Protein AF-A0A2V6HYD9-F1 (afdb_monomer_lite)

pLDDT: mean 73.8, std 18.67, range [33.66, 95.38]

Radius of gyration: 32.78 Å; chains: 1; bounding box: 77×53×92 Å

Structure (mmCIF, N/CA/C/O backbone):
data_AF-A0A2V6HYD9-F1
#
_entry.id   AF-A0A2V6HYD9-F1
#
loop_
_atom_site.group_PDB
_atom_site.id
_atom_site.type_symbol
_atom_site.label_atom_id
_atom_site.label_alt_id
_atom_site.label_comp_id
_atom_site.label_asym_id
_atom_site.label_entity_id
_atom_site.label_seq_id
_atom_site.pdbx_PDB_ins_code
_atom_site.Cartn_x
_atom_site.Cartn_y
_atom_site.Cartn_z
_atom_site.occupancy
_atom_site.B_iso_or_equiv
_atom_site.auth_seq_id
_atom_site.auth_comp_id
_atom_site.auth_asym_id
_atom_site.auth_atom_id
_atom_site.pdbx_PDB_model_num
ATOM 1 N N . MET A 1 1 ? 53.208 -0.805 36.342 1.00 43.75 1 MET A N 1
ATOM 2 C CA . MET A 1 1 ? 53.349 -0.496 34.901 1.00 43.75 1 MET A CA 1
ATOM 3 C C . MET A 1 1 ? 52.248 -1.259 34.173 1.00 43.75 1 MET A C 1
ATOM 5 O O . MET A 1 1 ? 52.368 -2.464 34.082 1.00 43.75 1 MET A O 1
ATOM 9 N N . LYS A 1 2 ? 51.104 -0.704 33.764 1.00 40.66 2 LYS A N 1
ATOM 10 C CA . LYS A 1 2 ? 50.491 0.638 33.853 1.00 40.66 2 LYS A CA 1
ATOM 11 C C . LYS A 1 2 ? 49.087 0.460 34.473 1.00 40.66 2 LYS A C 1
ATOM 13 O O . LYS A 1 2 ? 48.398 -0.449 34.028 1.00 40.66 2 LYS A O 1
ATOM 18 N N . PRO A 1 3 ? 48.653 1.274 35.450 1.00 43.34 3 PRO A N 1
ATOM 19 C CA . PRO A 1 3 ? 47.250 1.283 35.841 1.00 43.34 3 PRO A CA 1
ATOM 20 C C . PRO A 1 3 ? 46.398 1.944 34.747 1.00 43.34 3 PRO A C 1
ATOM 22 O O . PRO A 1 3 ? 46.806 2.927 34.122 1.00 43.34 3 PRO A O 1
ATOM 25 N N . GLU A 1 4 ? 45.247 1.328 34.508 1.00 56.03 4 GLU A N 1
ATOM 26 C CA . GLU A 1 4 ? 44.260 1.614 33.474 1.00 56.03 4 GLU A CA 1
ATOM 27 C C . GLU A 1 4 ? 43.804 3.079 33.501 1.00 56.03 4 GLU A C 1
ATOM 29 O O . GLU A 1 4 ? 43.353 3.599 34.522 1.00 56.03 4 GLU A O 1
ATOM 34 N N . LYS A 1 5 ? 43.935 3.767 32.364 1.00 54.25 5 LYS A N 1
ATOM 35 C CA . LYS A 1 5 ? 43.495 5.152 32.205 1.00 54.25 5 LYS A CA 1
ATOM 36 C C . LYS A 1 5 ? 41.985 5.145 31.990 1.00 54.25 5 LYS A C 1
ATOM 38 O O . LYS A 1 5 ? 41.517 4.974 30.869 1.00 54.25 5 LYS A O 1
ATOM 43 N N . GLN A 1 6 ? 41.232 5.315 33.069 1.00 50.78 6 GLN A N 1
ATOM 44 C CA . GLN A 1 6 ? 39.788 5.494 33.008 1.00 50.78 6 GLN A CA 1
ATOM 45 C C . GLN A 1 6 ? 39.498 6.848 32.346 1.00 50.78 6 GLN A C 1
ATOM 47 O O . GLN A 1 6 ? 39.767 7.911 32.905 1.00 50.78 6 GLN A O 1
ATOM 52 N N . ILE A 1 7 ? 39.035 6.806 31.100 1.00 49.97 7 ILE A N 1
ATOM 53 C CA . ILE A 1 7 ? 38.550 7.979 30.372 1.00 49.97 7 ILE A CA 1
ATOM 54 C C . ILE A 1 7 ? 37.169 8.296 30.964 1.00 49.97 7 ILE A C 1
ATOM 56 O O . ILE A 1 7 ? 36.316 7.405 30.962 1.00 49.97 7 ILE A O 1
ATOM 60 N N . PRO A 1 8 ? 36.914 9.502 31.501 1.00 43.78 8 PRO A N 1
ATOM 61 C CA . PRO A 1 8 ? 35.583 9.830 31.982 1.00 43.78 8 PRO A CA 1
ATOM 62 C C . PRO A 1 8 ? 34.633 9.882 30.784 1.00 43.78 8 PRO A C 1
ATOM 64 O O . PRO A 1 8 ? 34.861 10.626 29.830 1.00 43.78 8 PRO A O 1
ATOM 67 N N . ILE A 1 9 ? 33.572 9.076 30.837 1.00 49.09 9 ILE A N 1
ATOM 68 C CA . ILE A 1 9 ? 32.425 9.196 29.940 1.00 49.09 9 ILE A CA 1
ATOM 69 C C . ILE A 1 9 ? 31.836 10.575 30.232 1.00 49.09 9 ILE A C 1
ATOM 71 O O . ILE A 1 9 ? 31.227 10.786 31.281 1.00 49.09 9 ILE A O 1
ATOM 75 N N . THR A 1 10 ? 32.084 11.544 29.357 1.00 51.19 10 THR A N 1
ATOM 76 C CA . THR A 1 10 ? 31.398 12.830 29.418 1.00 51.19 10 THR A CA 1
ATOM 77 C C . THR A 1 10 ? 29.922 12.564 29.166 1.00 51.19 10 THR A C 1
ATOM 79 O O . THR A 1 10 ? 29.528 12.218 28.054 1.00 51.19 10 THR A O 1
ATOM 82 N N . ASP A 1 11 ? 29.112 12.679 30.216 1.00 50.97 11 ASP A N 1
ATOM 83 C CA . ASP A 1 11 ? 27.660 12.728 30.108 1.00 50.97 11 ASP A CA 1
ATOM 84 C C . ASP A 1 11 ? 27.304 13.960 29.264 1.00 50.97 11 ASP A C 1
ATOM 86 O O . ASP A 1 11 ? 27.409 15.098 29.717 1.00 50.97 11 ASP A O 1
ATOM 90 N N . HIS A 1 12 ? 26.942 13.736 28.000 1.00 53.66 12 HIS A N 1
ATOM 91 C CA . HIS A 1 12 ? 26.522 14.783 27.068 1.00 53.66 12 HIS A CA 1
ATOM 92 C C . HIS A 1 12 ? 25.116 15.330 27.385 1.00 53.66 12 HIS A C 1
ATOM 94 O O . HIS A 1 12 ? 24.513 16.004 26.548 1.00 53.66 12 HIS A O 1
ATOM 100 N N . ARG A 1 13 ? 24.563 15.073 28.579 1.00 56.72 13 ARG A N 1
ATOM 101 C CA . ARG A 1 13 ? 23.318 15.703 29.018 1.00 56.72 13 ARG A CA 1
ATOM 102 C C . ARG A 1 13 ? 23.522 17.187 29.290 1.00 56.72 13 ARG A C 1
ATOM 104 O O . ARG A 1 13 ? 24.164 17.602 30.250 1.00 56.72 13 ARG A O 1
ATOM 111 N N . SER A 1 14 ? 22.898 17.981 28.428 1.00 51.19 14 SER A N 1
ATOM 112 C CA . SER A 1 14 ? 22.684 19.416 28.580 1.00 51.19 14 SER A CA 1
ATOM 113 C C . SER A 1 14 ? 22.234 19.792 30.005 1.00 51.19 14 SER A C 1
ATOM 115 O O . SER A 1 14 ? 21.353 19.128 30.555 1.00 51.19 14 SER A O 1
ATOM 117 N N . PRO A 1 15 ? 22.742 20.893 30.582 1.00 49.50 15 PRO A N 1
ATOM 118 C CA . PRO A 1 15 ? 22.510 21.279 31.978 1.00 49.50 15 PRO A CA 1
ATOM 119 C C . PRO A 1 15 ? 21.120 21.887 32.258 1.00 49.50 15 PRO A C 1
ATOM 121 O O . PRO A 1 15 ? 20.909 22.461 33.321 1.00 49.50 15 PRO A O 1
ATOM 124 N N . ILE A 1 16 ? 20.167 21.797 31.327 1.00 56.16 16 ILE A N 1
ATOM 125 C CA . ILE A 1 16 ? 18.940 22.615 31.355 1.00 56.16 16 ILE A CA 1
ATOM 126 C C . ILE A 1 16 ? 17.837 21.997 32.236 1.00 56.16 16 ILE A C 1
ATOM 128 O O . ILE A 1 16 ? 16.873 22.669 32.579 1.00 56.16 16 ILE A O 1
ATOM 132 N N . THR A 1 17 ? 17.985 20.750 32.692 1.00 54.88 17 THR A N 1
ATOM 133 C CA . THR A 1 17 ? 16.942 20.078 33.488 1.00 54.88 17 THR A CA 1
ATOM 134 C C . THR A 1 17 ? 17.517 19.495 34.776 1.00 54.88 17 THR A C 1
ATOM 136 O O . THR A 1 17 ? 17.658 18.287 34.943 1.00 54.88 17 THR A O 1
ATOM 139 N N . ARG A 1 18 ? 17.897 20.379 35.703 1.00 50.09 18 ARG A N 1
ATOM 140 C CA . ARG A 1 18 ? 18.088 20.047 37.126 1.00 50.09 18 ARG A CA 1
ATOM 141 C C . ARG A 1 18 ? 17.378 21.073 38.005 1.00 50.09 18 ARG A C 1
ATOM 143 O O . ARG A 1 18 ? 17.990 21.715 38.851 1.00 50.09 18 ARG A O 1
ATOM 150 N N . ALA A 1 19 ? 16.079 21.220 37.778 1.00 51.84 19 ALA A N 1
ATOM 151 C CA . ALA A 1 19 ? 15.162 21.800 38.744 1.00 51.84 19 ALA A CA 1
ATOM 152 C C . ALA A 1 19 ? 14.249 20.671 39.238 1.00 51.84 19 ALA A C 1
ATOM 154 O O . ALA A 1 19 ? 13.797 19.851 38.448 1.00 51.84 19 ALA A O 1
ATOM 155 N N . ASN A 1 20 ? 14.103 20.592 40.556 1.00 50.72 20 ASN A N 1
ATOM 156 C CA . ASN A 1 20 ? 13.271 19.682 41.341 1.00 50.72 20 ASN A CA 1
ATOM 157 C C . ASN A 1 20 ? 12.109 19.027 40.568 1.00 50.72 20 ASN A C 1
ATOM 159 O O . ASN A 1 20 ? 11.195 19.702 40.107 1.00 50.72 20 ASN A O 1
ATOM 163 N N . SER A 1 21 ? 12.098 17.693 40.533 1.00 55.41 21 SER A N 1
ATOM 164 C CA . SER A 1 21 ? 11.079 16.844 39.892 1.00 55.41 21 SER A CA 1
ATOM 165 C C . SER A 1 21 ? 9.667 16.948 40.497 1.00 55.41 21 SER A C 1
ATOM 167 O O . SER A 1 21 ? 8.813 16.111 40.218 1.00 55.41 21 SER A O 1
ATOM 169 N N . SER A 1 22 ? 9.434 17.905 41.395 1.00 57.53 22 SER A N 1
ATOM 170 C CA . SER A 1 22 ? 8.159 18.137 42.072 1.00 57.53 22 SER A CA 1
ATOM 171 C C . SER A 1 22 ? 7.260 19.155 41.359 1.00 57.53 22 SER A C 1
ATOM 173 O O . SER A 1 22 ? 6.069 19.156 41.643 1.00 57.53 22 SER A O 1
ATOM 175 N N . ASP A 1 23 ? 7.792 19.950 40.418 1.00 62.44 23 ASP A N 1
ATOM 176 C CA . ASP A 1 23 ? 7.072 21.041 39.725 1.00 62.44 23 ASP A CA 1
ATOM 177 C C . ASP A 1 23 ? 6.895 20.804 38.206 1.00 62.44 23 ASP A C 1
ATOM 179 O O . ASP A 1 23 ? 6.803 21.742 37.419 1.00 62.44 23 ASP A O 1
ATOM 183 N N . GLU A 1 24 ? 6.820 19.545 37.760 1.00 68.00 24 GLU A N 1
ATOM 184 C CA . GLU A 1 24 ? 6.522 19.206 36.349 1.00 68.00 24 GLU A CA 1
ATOM 185 C C . GLU A 1 24 ? 5.081 19.574 35.934 1.00 68.00 24 GLU A C 1
ATOM 187 O O . GLU A 1 24 ? 4.751 19.616 34.748 1.00 68.00 24 GLU A O 1
ATOM 192 N N . PHE A 1 25 ? 4.201 19.842 36.905 1.00 76.38 25 PHE A N 1
ATOM 193 C CA . PHE A 1 25 ? 2.798 20.161 36.667 1.00 76.38 25 PHE A CA 1
ATOM 194 C C . PHE A 1 25 ? 2.421 21.516 37.269 1.00 76.38 25 PHE A C 1
ATOM 196 O O . PHE A 1 25 ? 2.924 21.906 38.320 1.00 76.38 25 PHE A O 1
ATOM 203 N N . ALA A 1 26 ? 1.500 22.222 36.607 1.00 79.88 26 ALA A N 1
ATOM 204 C CA . ALA A 1 26 ? 0.967 23.494 37.090 1.00 79.88 26 ALA A CA 1
ATOM 205 C C . ALA A 1 26 ? 0.409 23.368 38.530 1.00 79.88 26 ALA A C 1
ATOM 207 O O . ALA A 1 26 ? -0.136 22.316 38.879 1.00 79.88 26 ALA A O 1
ATOM 208 N N . PRO A 1 27 ? 0.502 24.417 39.369 1.00 74.31 27 PRO A N 1
ATOM 209 C CA . PRO A 1 27 ? 0.020 24.374 40.750 1.00 74.31 27 PRO A CA 1
ATOM 210 C C . PRO A 1 27 ? -1.463 23.973 40.808 1.00 74.31 27 PRO A C 1
ATOM 212 O O . PRO A 1 27 ? -2.295 24.534 40.096 1.00 74.31 27 PRO A O 1
ATOM 215 N N . GLY A 1 28 ? -1.774 22.966 41.631 1.00 72.00 28 GLY A N 1
ATOM 216 C CA . GLY A 1 28 ? -3.106 22.357 41.743 1.00 72.00 28 GLY A CA 1
ATOM 217 C C . GLY A 1 28 ? -3.371 21.169 40.804 1.00 72.00 28 GLY A C 1
ATOM 218 O O . GLY A 1 28 ? -4.360 20.470 40.989 1.00 72.00 28 GLY A O 1
ATOM 219 N N . ALA A 1 29 ? -2.495 20.870 39.836 1.00 71.62 29 ALA A N 1
ATOM 220 C CA . ALA A 1 29 ? -2.667 19.723 38.930 1.00 71.62 29 ALA A CA 1
ATOM 221 C C . ALA A 1 29 ? -2.361 18.361 39.586 1.00 71.62 29 ALA A C 1
ATOM 223 O O . ALA A 1 29 ? -2.832 17.322 39.124 1.00 71.62 29 ALA A O 1
ATOM 224 N N . SER A 1 30 ? -1.575 18.355 40.661 1.00 72.31 30 SER A N 1
ATOM 225 C CA . SER A 1 30 ? -1.261 17.176 41.479 1.00 72.31 30 SER A CA 1
ATOM 226 C C . SER A 1 30 ? -2.235 16.980 42.651 1.00 72.31 30 SER A C 1
ATOM 228 O O . SER A 1 30 ? -2.222 15.929 43.301 1.00 72.31 30 SER A O 1
ATOM 230 N N . GLU A 1 31 ? -3.099 17.964 42.908 1.00 76.69 31 GLU A N 1
ATOM 231 C CA . GLU A 1 31 ? -4.096 17.934 43.973 1.00 76.69 31 GLU A CA 1
ATOM 232 C C . GLU A 1 31 ? -5.398 17.302 43.482 1.00 76.69 31 GLU A C 1
ATOM 234 O O . GLU A 1 31 ? -5.838 17.483 42.347 1.00 76.69 31 GLU A O 1
ATOM 239 N N . TRP A 1 32 ? -6.026 16.514 44.349 1.00 76.00 32 TRP A N 1
ATOM 240 C CA . TRP A 1 32 ? -7.284 15.862 44.021 1.00 76.00 32 TRP A CA 1
ATOM 241 C C . TRP A 1 32 ? -8.458 16.809 44.321 1.00 76.00 32 TRP A C 1
ATOM 243 O O . TRP A 1 32 ? -8.446 17.437 45.382 1.00 76.00 32 TRP A O 1
ATOM 253 N N . PRO A 1 33 ? -9.482 16.917 43.452 1.00 78.81 33 PRO A N 1
ATOM 254 C CA . PRO A 1 33 ? -10.601 17.831 43.667 1.00 78.81 33 PRO A CA 1
ATOM 255 C C . PRO A 1 33 ? -11.294 17.575 45.013 1.00 78.81 33 PRO A C 1
ATOM 257 O O . PRO A 1 33 ? -11.647 16.439 45.344 1.00 78.81 33 PRO A O 1
ATOM 260 N N . ALA A 1 34 ? -11.488 18.644 45.791 1.00 74.88 34 ALA A N 1
ATOM 261 C CA . ALA A 1 34 ? -12.117 18.579 47.105 1.00 74.88 34 ALA A CA 1
ATOM 262 C C . ALA A 1 34 ? -13.533 17.983 46.998 1.00 74.88 34 ALA A C 1
ATOM 264 O O . ALA A 1 34 ? -14.371 18.479 46.249 1.00 74.88 34 ALA A O 1
ATOM 265 N N . GLY A 1 35 ? -13.790 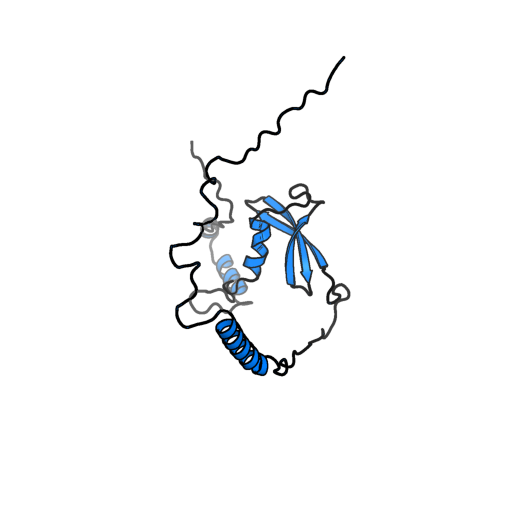16.905 47.746 1.00 77.75 35 GLY A N 1
ATOM 266 C CA . GLY A 1 35 ? -15.089 16.219 47.778 1.00 77.75 35 GLY A CA 1
ATOM 267 C C . GLY A 1 35 ? -15.194 14.946 46.931 1.00 77.75 35 GLY A C 1
ATOM 268 O O . GLY A 1 35 ? -16.204 14.257 47.021 1.00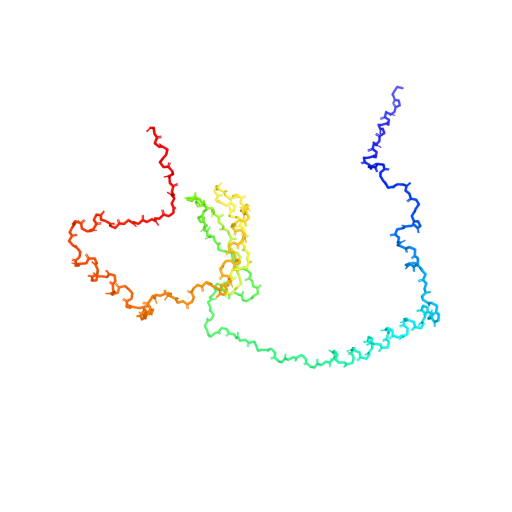 77.75 35 GLY A O 1
ATOM 269 N N . LEU A 1 36 ? -14.163 14.586 46.162 1.00 81.62 36 LEU A N 1
ATOM 270 C CA . LEU A 1 36 ? -14.056 13.279 45.508 1.00 81.62 36 LEU A CA 1
ATOM 271 C C . LEU A 1 36 ? -12.881 12.514 46.108 1.00 81.62 36 LEU A C 1
ATOM 273 O O . LEU A 1 36 ? -11.797 13.055 46.255 1.00 81.62 36 LEU A O 1
ATOM 277 N N . SER A 1 37 ? -13.045 11.237 46.426 1.00 88.12 37 SER A N 1
ATOM 278 C CA . SER A 1 37 ? -11.906 10.363 46.723 1.00 88.12 37 SER A CA 1
ATOM 279 C C . SER A 1 37 ? -11.393 9.677 45.451 1.00 88.12 37 SER A C 1
ATOM 281 O O . SER A 1 37 ? -12.154 9.405 44.519 1.00 88.12 37 SER A O 1
ATOM 283 N N . ARG A 1 38 ? -10.104 9.300 45.419 1.00 87.50 38 ARG A N 1
ATOM 284 C CA . ARG A 1 38 ? -9.529 8.468 44.335 1.00 87.50 38 ARG A CA 1
ATOM 285 C C . ARG A 1 38 ? -10.366 7.208 44.070 1.00 87.50 38 ARG A C 1
ATOM 287 O O . ARG A 1 38 ? -10.558 6.805 42.927 1.00 87.50 38 ARG A O 1
ATOM 294 N N . ARG A 1 39 ? -10.903 6.600 45.135 1.00 89.25 39 ARG A N 1
ATOM 295 C CA . ARG A 1 39 ? -11.757 5.407 45.064 1.00 89.25 39 ARG A CA 1
ATOM 296 C C . ARG A 1 39 ? -13.113 5.702 44.427 1.00 89.25 39 ARG A C 1
ATOM 298 O O . ARG A 1 39 ? -13.595 4.881 43.655 1.00 89.25 39 ARG A O 1
ATOM 305 N N . GLU A 1 40 ? -13.737 6.830 44.751 1.00 88.88 40 GLU A N 1
ATOM 306 C CA . GLU A 1 40 ? -15.017 7.232 44.151 1.00 88.88 40 GLU A CA 1
ATOM 307 C C . GLU A 1 40 ? -14.877 7.532 42.666 1.00 88.88 40 GLU A C 1
ATOM 309 O O . GLU A 1 40 ? -15.715 7.094 41.886 1.00 88.88 40 GLU A O 1
ATOM 314 N N . PHE A 1 41 ? -13.784 8.167 42.252 1.00 90.75 41 PHE A N 1
ATOM 315 C CA . PHE A 1 41 ? -13.504 8.367 40.833 1.00 90.75 41 PHE A CA 1
ATOM 316 C C . PHE A 1 41 ? -13.301 7.057 40.074 1.00 90.75 41 PHE A C 1
ATOM 318 O O . PHE A 1 41 ? -13.871 6.886 38.999 1.00 90.75 41 PHE A O 1
ATOM 325 N N . LEU A 1 42 ? -12.542 6.106 40.632 1.00 93.00 42 LEU A N 1
ATOM 326 C CA . LEU A 1 42 ? -12.379 4.785 40.017 1.00 93.00 42 LEU A CA 1
ATOM 327 C C . LEU A 1 42 ? -13.699 4.005 39.981 1.00 93.00 4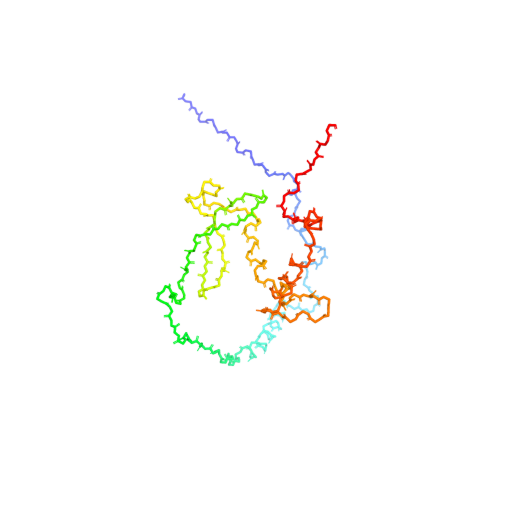2 LEU A C 1
ATOM 329 O O . LEU A 1 42 ? -13.965 3.304 39.010 1.00 93.00 42 LEU A O 1
ATOM 333 N N . ARG A 1 43 ? -14.552 4.153 41.002 1.00 92.38 43 ARG A N 1
ATOM 334 C CA . ARG A 1 43 ? -15.905 3.576 41.005 1.00 92.38 43 ARG A CA 1
ATOM 335 C C . ARG A 1 43 ? -16.783 4.184 39.916 1.00 92.38 43 ARG A C 1
ATOM 337 O O . ARG A 1 43 ? -17.431 3.434 39.198 1.00 92.38 43 ARG A O 1
ATOM 344 N N . LEU A 1 44 ? -16.789 5.509 39.776 1.00 92.50 44 LEU A N 1
ATOM 345 C CA . LEU A 1 44 ? -17.593 6.205 38.773 1.00 92.50 44 LEU A CA 1
ATOM 346 C C . LEU A 1 44 ? -17.105 5.883 37.353 1.00 92.50 44 LEU A C 1
ATOM 348 O O . LEU A 1 44 ? -17.901 5.503 36.504 1.00 92.50 44 LEU A O 1
ATOM 352 N N . SER A 1 45 ? -15.791 5.948 37.126 1.00 92.38 45 SER A N 1
ATOM 353 C CA . SER A 1 45 ? -15.157 5.621 35.840 1.00 92.38 45 SER A CA 1
ATOM 354 C C . SER A 1 45 ? -15.318 4.141 35.477 1.00 92.38 45 SER A C 1
ATOM 356 O O . SER A 1 45 ? -15.519 3.793 34.319 1.00 92.38 45 SER A O 1
ATOM 358 N N . GLY A 1 46 ? -15.265 3.250 36.471 1.00 92.62 46 GLY A N 1
ATOM 359 C CA . GLY A 1 46 ? -15.546 1.828 36.287 1.00 92.62 46 GLY A CA 1
ATOM 360 C C . GLY A 1 46 ? -17.017 1.564 35.963 1.00 92.62 46 GLY A C 1
ATOM 361 O O . GLY A 1 46 ? -17.309 0.750 35.093 1.00 92.62 46 GLY A O 1
ATOM 362 N N . ALA A 1 47 ? -17.944 2.282 36.606 1.00 92.88 47 ALA A N 1
ATOM 363 C CA . ALA A 1 47 ? -19.370 2.189 36.311 1.00 92.88 47 ALA A CA 1
ATOM 364 C C . ALA A 1 47 ? -19.697 2.681 34.892 1.00 92.88 47 ALA A C 1
ATOM 366 O O . ALA A 1 47 ? -20.465 2.026 34.191 1.00 92.88 47 ALA A O 1
ATOM 367 N N . THR A 1 48 ? -19.086 3.781 34.433 1.00 91.38 48 THR A N 1
ATOM 368 C CA . THR A 1 48 ? -19.277 4.275 33.060 1.00 91.38 48 THR A CA 1
ATOM 369 C C . THR A 1 48 ? -18.677 3.329 32.022 1.00 91.38 48 THR A C 1
ATOM 371 O O . THR A 1 48 ? -19.338 3.045 31.025 1.00 91.38 48 THR A O 1
ATOM 374 N N . LEU A 1 49 ? -17.483 2.776 32.266 1.00 91.06 49 LEU A N 1
ATOM 375 C CA . LEU A 1 49 ? -16.875 1.762 31.396 1.00 91.06 49 LEU A CA 1
ATOM 376 C C . LEU A 1 49 ? -17.700 0.476 31.335 1.00 91.06 49 LEU A C 1
ATOM 378 O O . LEU A 1 49 ? -17.892 -0.067 30.250 1.00 91.06 49 LEU A O 1
ATOM 382 N N . ALA A 1 50 ? -18.216 -0.001 32.469 1.00 89.19 50 ALA A N 1
ATOM 383 C CA . ALA A 1 50 ? -19.070 -1.184 32.507 1.00 89.19 50 ALA A CA 1
ATOM 384 C C . ALA A 1 50 ? -20.365 -0.961 31.713 1.00 89.19 50 ALA A C 1
ATOM 386 O O . ALA A 1 50 ? -20.735 -1.799 30.895 1.00 89.19 50 ALA A O 1
ATOM 387 N N . LEU A 1 51 ? -21.021 0.188 31.901 1.00 86.50 51 LEU A N 1
ATOM 388 C CA . LEU A 1 51 ? -22.276 0.513 31.223 1.00 86.50 51 LEU A CA 1
ATOM 389 C C . LEU A 1 51 ? -22.073 0.748 29.715 1.00 86.50 51 LEU A C 1
ATOM 391 O O . LEU A 1 51 ? -22.881 0.283 28.915 1.00 86.50 51 LEU A O 1
ATOM 395 N N . ALA A 1 52 ? -20.961 1.371 29.312 1.00 86.25 52 ALA A N 1
ATOM 396 C CA . ALA A 1 52 ? -20.560 1.477 27.907 1.00 86.25 52 ALA A CA 1
ATOM 397 C C . ALA A 1 52 ? -20.191 0.109 27.296 1.00 86.25 52 ALA A C 1
ATOM 399 O O . ALA A 1 52 ? -20.522 -0.171 26.144 1.00 86.25 52 ALA A O 1
ATOM 400 N N . GLY A 1 53 ? -19.556 -0.773 28.076 1.00 83.69 53 GLY A N 1
ATOM 401 C CA . GLY A 1 53 ? -19.156 -2.118 27.658 1.00 83.69 53 GLY A CA 1
ATOM 402 C C . GLY A 1 53 ? -20.327 -3.070 27.398 1.00 83.69 53 GLY A C 1
ATOM 403 O O . GLY A 1 53 ? -20.215 -3.949 26.544 1.00 83.69 53 GLY A O 1
ATOM 404 N N . LEU A 1 54 ? -21.480 -2.865 28.048 1.00 79.12 54 LEU A N 1
ATOM 405 C CA . LEU A 1 54 ? -22.701 -3.636 27.772 1.00 79.12 54 LEU A CA 1
ATOM 406 C C . LEU A 1 54 ? -23.203 -3.445 26.329 1.00 79.12 54 LEU A C 1
ATOM 408 O O . LEU A 1 54 ? -23.741 -4.380 25.743 1.00 79.12 54 LEU A O 1
ATOM 412 N N . GLY A 1 55 ? -22.982 -2.268 25.732 1.00 73.06 55 GLY A N 1
ATOM 413 C CA . GLY A 1 55 ? -23.291 -1.997 24.321 1.00 73.06 55 GLY A CA 1
ATOM 414 C C . GLY A 1 55 ? -22.214 -2.470 23.336 1.00 73.06 55 GLY A C 1
ATOM 415 O O . GLY A 1 55 ? -22.471 -2.550 22.136 1.00 73.06 55 GLY A O 1
ATOM 416 N N . ALA A 1 56 ? -21.015 -2.807 23.822 1.00 71.88 56 ALA A N 1
ATOM 417 C CA . ALA A 1 56 ? -19.903 -3.259 22.986 1.00 71.88 56 ALA A CA 1
ATOM 418 C C . ALA A 1 56 ? -20.021 -4.740 22.581 1.00 71.88 56 ALA A C 1
ATOM 420 O O . ALA A 1 56 ? -19.461 -5.142 21.566 1.00 71.88 56 ALA A O 1
ATOM 421 N N . CYS A 1 57 ? -20.791 -5.548 23.318 1.00 72.69 57 CYS A N 1
ATOM 422 C CA . CYS A 1 57 ? -21.063 -6.951 22.977 1.00 72.69 57 CYS A CA 1
ATOM 423 C C . CYS A 1 57 ? -22.228 -7.092 21.978 1.00 72.69 57 CYS A C 1
ATOM 425 O O . CYS A 1 57 ? -23.110 -7.935 22.145 1.00 72.69 57 CYS A O 1
ATOM 427 N N . THR A 1 58 ? -22.264 -6.246 20.947 1.00 76.12 58 THR A N 1
ATOM 428 C CA . THR A 1 58 ? -23.220 -6.392 19.843 1.00 76.12 58 THR A CA 1
ATOM 429 C C . THR A 1 58 ? -22.695 -7.389 18.815 1.00 76.12 58 THR A C 1
ATOM 431 O O . THR A 1 58 ? -21.492 -7.599 18.662 1.00 76.12 58 THR A O 1
ATOM 434 N N . LYS A 1 59 ? -23.615 -8.057 18.115 1.00 80.06 59 LYS A N 1
ATOM 435 C CA . LYS A 1 59 ? -23.268 -8.993 17.044 1.00 80.06 59 LYS A CA 1
ATOM 436 C C . LYS A 1 59 ? -22.524 -8.232 15.943 1.00 80.06 59 LYS A C 1
ATOM 438 O O . LYS A 1 59 ? -23.101 -7.321 15.350 1.00 80.06 59 LYS A O 1
ATOM 443 N N . GLN A 1 60 ? -21.284 -8.630 15.657 1.00 84.62 60 GLN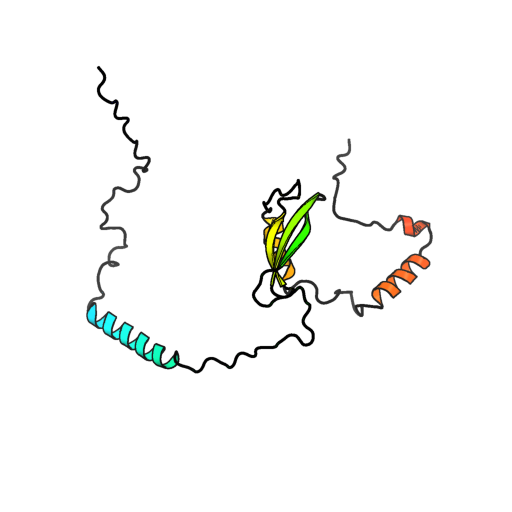 A N 1
ATOM 444 C CA . GLN A 1 60 ? -20.529 -8.084 14.531 1.00 84.62 60 GLN A CA 1
ATOM 445 C C . GLN A 1 60 ? -21.358 -8.258 13.244 1.00 84.62 60 GLN A C 1
ATOM 447 O O . GLN A 1 60 ? -21.939 -9.335 13.039 1.00 84.62 60 GLN A O 1
ATOM 452 N N . PRO A 1 61 ? -21.497 -7.208 12.412 1.00 83.88 61 PRO A N 1
ATOM 453 C CA . PRO A 1 61 ? -22.254 -7.304 11.173 1.00 83.88 61 PRO A CA 1
ATOM 454 C C . PRO A 1 61 ? -21.702 -8.433 10.297 1.00 83.88 61 PRO A C 1
ATOM 456 O O . PRO A 1 61 ? -20.508 -8.717 10.303 1.00 83.88 61 PRO A O 1
ATOM 459 N N . LEU A 1 62 ? -22.589 -9.096 9.552 1.00 88.69 62 LEU A N 1
ATOM 460 C CA . LEU A 1 62 ? -22.195 -10.177 8.652 1.00 88.69 62 LEU A CA 1
ATOM 461 C C . LEU A 1 62 ? -21.335 -9.615 7.515 1.00 88.69 62 LEU A C 1
ATOM 463 O O . LEU A 1 62 ? -21.844 -8.951 6.609 1.00 88.69 62 LEU A O 1
ATOM 467 N N . GLU A 1 63 ? -20.040 -9.904 7.559 1.00 90.25 63 GLU A N 1
ATOM 468 C CA . GLU A 1 63 ? -19.104 -9.594 6.484 1.00 90.25 63 GLU A CA 1
ATOM 469 C C . GLU A 1 63 ? -19.278 -10.603 5.342 1.00 90.25 63 GLU A C 1
ATOM 471 O O . GLU A 1 63 ? -19.314 -11.818 5.548 1.00 90.25 63 GLU A O 1
ATOM 476 N N . LYS A 1 64 ? -19.432 -10.097 4.116 1.00 91.25 64 LYS A N 1
ATOM 477 C CA . LYS A 1 64 ? -19.573 -10.940 2.925 1.00 91.25 64 LYS A CA 1
ATOM 478 C C . LYS A 1 64 ? -18.190 -11.276 2.380 1.00 91.25 64 LYS A C 1
ATOM 480 O O . LYS A 1 64 ? -17.463 -10.378 1.969 1.00 91.25 64 LYS A O 1
ATOM 485 N N . ILE A 1 65 ? -17.870 -12.564 2.315 1.00 88.69 65 ILE A N 1
ATOM 486 C CA . ILE A 1 65 ? -16.661 -13.070 1.658 1.00 88.69 65 ILE A CA 1
ATOM 487 C C . ILE A 1 65 ? -17.034 -13.430 0.218 1.00 88.69 65 ILE A C 1
ATOM 489 O O . ILE A 1 65 ? -17.847 -14.327 -0.004 1.00 88.69 65 ILE A O 1
ATOM 493 N N . VAL A 1 66 ? -16.476 -12.707 -0.755 1.00 91.94 66 VAL A N 1
ATOM 494 C CA . VAL A 1 66 ? -16.751 -12.914 -2.185 1.00 91.94 66 VAL A CA 1
ATOM 495 C C . VAL A 1 66 ? -15.533 -13.579 -2.835 1.00 91.94 66 VAL A C 1
ATOM 497 O O . VAL A 1 66 ? -14.486 -12.938 -2.911 1.00 91.94 66 VAL A O 1
ATOM 500 N N . PRO A 1 67 ? -15.628 -14.845 -3.286 1.00 89.25 67 PRO A N 1
ATOM 501 C CA . PRO A 1 67 ? -14.537 -15.499 -4.000 1.00 89.25 67 PRO A CA 1
ATOM 502 C C . PRO A 1 67 ? -14.433 -15.003 -5.448 1.00 89.25 67 PRO A C 1
ATOM 504 O O . PRO A 1 67 ? -15.377 -14.441 -6.008 1.00 89.25 67 PRO A O 1
ATOM 507 N N . TYR A 1 68 ? -13.285 -15.261 -6.074 1.00 89.62 68 TYR A N 1
ATOM 508 C CA . TYR A 1 68 ? -13.112 -15.069 -7.512 1.00 89.62 68 TYR A CA 1
ATOM 509 C C . TYR A 1 68 ? -14.059 -15.987 -8.292 1.00 89.62 68 TYR A C 1
ATOM 511 O O . TYR A 1 68 ? -14.206 -17.159 -7.952 1.00 89.62 68 TYR A O 1
ATOM 519 N N . VAL A 1 69 ? -14.672 -15.459 -9.355 1.00 93.44 69 VAL A N 1
ATOM 520 C CA . VAL A 1 69 ? -15.450 -16.273 -10.309 1.00 93.44 69 VAL A CA 1
ATOM 521 C C . VAL A 1 69 ? -14.505 -17.170 -11.109 1.00 93.44 69 VAL A C 1
ATOM 523 O O . VAL A 1 69 ? -14.727 -18.369 -11.223 1.00 93.44 69 VAL A O 1
ATOM 526 N N . GLU A 1 70 ? -13.410 -16.586 -11.593 1.00 92.50 70 GLU A N 1
ATOM 527 C CA . GLU A 1 70 ? -12.310 -17.277 -12.257 1.00 92.50 70 GLU A CA 1
ATOM 528 C C . GLU A 1 70 ? -11.014 -16.828 -11.584 1.00 92.50 70 GLU A C 1
ATOM 530 O O . GLU A 1 70 ? -10.630 -15.659 -11.663 1.00 92.50 70 GLU A O 1
ATOM 535 N N . GLN A 1 71 ? -10.370 -17.735 -10.850 1.00 88.62 71 GLN A N 1
ATOM 536 C CA . GLN A 1 71 ? -9.145 -17.413 -10.130 1.00 88.62 71 GLN A CA 1
ATOM 537 C C . GLN A 1 71 ? -7.925 -17.560 -11.053 1.00 88.62 71 GLN A C 1
ATOM 539 O O . GLN A 1 71 ? -7.695 -18.653 -11.573 1.00 88.62 71 GLN A O 1
ATOM 544 N N . PRO A 1 72 ? -7.102 -16.512 -11.229 1.00 87.81 72 PRO A N 1
ATOM 545 C CA . PRO A 1 72 ? -5.839 -16.638 -11.944 1.00 87.81 72 PRO A CA 1
ATOM 546 C C . PRO A 1 72 ? -4.797 -17.380 -11.092 1.00 87.81 72 PRO A C 1
ATOM 548 O O . PRO A 1 72 ? -4.660 -17.118 -9.898 1.00 87.81 72 PRO A O 1
ATOM 551 N N . GLU A 1 73 ? -4.005 -18.254 -11.718 1.00 86.25 73 GLU A N 1
ATOM 552 C CA . GLU A 1 73 ? -3.041 -19.150 -11.043 1.00 86.25 73 GLU A CA 1
ATOM 553 C C . GLU A 1 73 ? -1.981 -18.415 -10.209 1.00 86.25 73 GLU A C 1
ATOM 555 O O . GLU A 1 73 ? -1.504 -18.919 -9.194 1.00 86.25 73 GLU A O 1
ATOM 560 N N . VAL A 1 74 ? -1.616 -17.201 -10.627 1.00 86.75 74 VAL A N 1
ATOM 561 C CA . VAL A 1 74 ? -0.574 -16.400 -9.972 1.00 86.75 74 VAL A CA 1
ATOM 562 C C . VAL A 1 74 ? -1.086 -15.767 -8.670 1.00 86.75 74 VAL A C 1
ATOM 564 O O . VAL A 1 74 ? -0.289 -15.463 -7.786 1.00 86.75 74 VAL A O 1
ATOM 567 N N . VAL A 1 75 ? -2.402 -15.573 -8.511 1.00 87.31 75 VAL A N 1
ATOM 568 C CA . VAL A 1 75 ? -2.984 -14.849 -7.369 1.00 87.31 75 VAL A CA 1
ATOM 569 C C . VAL A 1 75 ? -3.488 -15.827 -6.315 1.00 87.31 75 VAL A C 1
ATOM 571 O O . VAL A 1 75 ? -4.594 -16.362 -6.392 1.00 87.31 75 VAL A O 1
ATOM 574 N N . ILE A 1 76 ? -2.672 -16.010 -5.279 1.00 90.00 76 ILE A N 1
ATOM 575 C CA . ILE A 1 76 ? -3.040 -16.759 -4.077 1.00 90.00 76 ILE A CA 1
ATOM 576 C C . ILE A 1 76 ? -3.499 -15.754 -3.005 1.00 90.00 76 ILE A C 1
ATOM 578 O O . ILE A 1 76 ? -2.675 -14.942 -2.569 1.00 90.00 76 ILE A O 1
ATOM 582 N N . PRO A 1 77 ? -4.768 -15.800 -2.551 1.00 88.31 77 PRO A N 1
ATOM 583 C CA . PRO A 1 77 ? -5.278 -14.916 -1.507 1.00 88.31 77 PRO A CA 1
ATOM 584 C C . PRO A 1 77 ? -4.395 -14.962 -0.258 1.00 88.31 77 PRO A C 1
ATOM 586 O O . PRO A 1 77 ? -3.969 -16.030 0.186 1.00 88.31 77 PRO A O 1
ATOM 589 N N . GLY A 1 78 ? -4.078 -13.788 0.286 1.00 88.69 78 GLY A N 1
ATOM 590 C CA . GLY A 1 78 ? -3.215 -13.638 1.462 1.00 88.69 78 GLY A CA 1
ATOM 591 C C . GLY A 1 78 ? -1.703 -13.734 1.210 1.00 88.69 78 GLY A C 1
ATOM 592 O O . GLY A 1 78 ? -0.935 -13.447 2.127 1.00 88.69 78 GLY A O 1
ATOM 593 N N . LYS A 1 79 ? -1.239 -14.077 -0.002 1.00 92.00 79 LYS A N 1
ATOM 594 C CA . LYS A 1 79 ? 0.193 -14.018 -0.344 1.00 92.00 79 LYS A CA 1
ATOM 595 C C . LYS A 1 79 ? 0.523 -12.742 -1.128 1.00 92.00 79 LYS A C 1
ATOM 597 O O . LYS A 1 79 ? -0.144 -12.460 -2.123 1.00 92.00 79 LYS A O 1
ATOM 602 N N . PRO A 1 80 ? 1.560 -11.983 -0.726 1.00 93.12 80 PRO A N 1
ATOM 603 C CA . PRO A 1 80 ? 1.984 -10.809 -1.473 1.00 93.12 80 PRO A CA 1
ATOM 604 C C . PRO A 1 80 ? 2.631 -11.210 -2.802 1.00 93.12 80 PRO A C 1
ATOM 606 O O . PRO A 1 80 ? 3.512 -12.071 -2.841 1.00 93.12 80 PRO A O 1
ATOM 609 N N . LEU A 1 81 ? 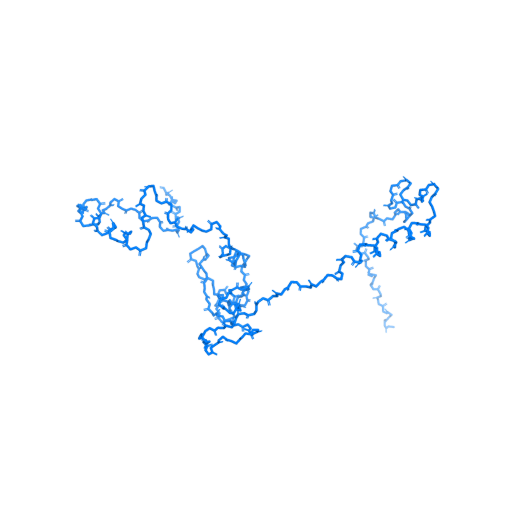2.249 -10.524 -3.877 1.00 93.62 81 LEU A N 1
ATOM 610 C CA . LEU A 1 81 ? 2.904 -10.613 -5.180 1.00 93.62 81 LEU A CA 1
ATOM 611 C C . LEU A 1 81 ? 3.791 -9.394 -5.394 1.00 93.62 81 LEU A C 1
ATOM 613 O O . LEU A 1 81 ? 3.376 -8.267 -5.126 1.00 93.62 81 LEU A O 1
ATOM 617 N N . ARG A 1 82 ? 5.019 -9.620 -5.870 1.00 93.25 82 ARG A N 1
ATOM 618 C CA . ARG A 1 82 ? 6.004 -8.560 -6.114 1.00 93.25 82 ARG A CA 1
ATOM 619 C C . ARG A 1 82 ? 6.253 -8.428 -7.612 1.00 93.25 82 ARG A C 1
ATOM 621 O O . ARG A 1 82 ? 6.713 -9.375 -8.241 1.00 93.25 82 ARG A O 1
ATOM 628 N N . PHE A 1 83 ? 5.970 -7.255 -8.163 1.00 93.19 83 PHE A N 1
ATOM 629 C CA . PHE A 1 83 ? 6.157 -6.933 -9.575 1.00 93.19 83 PHE A CA 1
ATOM 630 C C . PHE A 1 83 ? 7.326 -5.970 -9.750 1.00 93.19 83 PHE A C 1
ATOM 632 O O . PHE A 1 83 ? 7.413 -4.964 -9.046 1.00 93.19 83 PHE A O 1
ATOM 639 N N . ALA A 1 84 ? 8.216 -6.262 -10.697 1.00 94.31 84 ALA A N 1
ATOM 640 C CA . ALA A 1 84 ? 9.271 -5.336 -11.092 1.00 94.31 84 ALA A CA 1
ATOM 641 C C . ALA A 1 84 ? 8.693 -4.286 -12.054 1.00 94.31 84 ALA A C 1
ATOM 643 O O . ALA A 1 84 ? 8.215 -4.632 -13.134 1.00 94.31 84 ALA A O 1
ATOM 644 N N . THR A 1 85 ? 8.723 -3.015 -11.660 1.00 92.12 85 THR A N 1
ATOM 645 C CA . THR A 1 85 ? 8.215 -1.877 -12.446 1.00 92.12 85 THR A CA 1
ATOM 646 C C . THR A 1 85 ? 9.219 -0.722 -12.419 1.00 92.12 85 THR A C 1
ATOM 648 O O . THR A 1 85 ? 10.301 -0.846 -11.847 1.00 92.12 85 THR A O 1
ATOM 651 N N . ALA A 1 86 ? 8.912 0.401 -13.066 1.00 92.12 86 ALA A N 1
ATOM 652 C CA . ALA A 1 86 ? 9.710 1.617 -12.962 1.00 92.12 86 ALA A CA 1
ATOM 653 C C . ALA A 1 86 ? 8.804 2.852 -12.988 1.00 92.12 86 ALA A C 1
ATOM 655 O O . ALA A 1 86 ? 7.802 2.857 -13.702 1.00 92.12 86 ALA A O 1
ATOM 656 N N . THR A 1 87 ? 9.171 3.884 -12.227 1.00 90.69 87 THR A N 1
ATOM 657 C CA . THR A 1 87 ? 8.535 5.211 -12.278 1.00 90.69 87 THR A CA 1
ATOM 658 C C . THR A 1 87 ? 9.482 6.210 -12.937 1.00 90.69 87 THR A C 1
ATOM 660 O O . THR A 1 87 ? 10.704 6.038 -12.896 1.00 90.69 87 THR A O 1
ATOM 663 N N . GLN A 1 88 ? 8.928 7.237 -13.575 1.00 89.06 88 GLN A N 1
ATOM 664 C CA . GLN A 1 88 ? 9.709 8.320 -14.165 1.00 89.06 88 GLN A CA 1
ATOM 665 C C . GLN A 1 88 ? 9.813 9.454 -13.152 1.00 89.06 88 GLN A C 1
ATOM 667 O O . GLN A 1 88 ? 8.809 10.049 -12.777 1.00 89.06 88 GLN A O 1
ATOM 672 N N . PHE A 1 89 ? 11.032 9.782 -12.742 1.00 86.12 89 PHE A N 1
ATOM 673 C CA . PHE A 1 89 ? 11.305 10.912 -11.871 1.00 86.12 89 PHE A CA 1
ATOM 674 C C . PHE A 1 89 ? 12.298 11.847 -12.559 1.00 86.12 89 PHE A C 1
ATOM 676 O O . PHE A 1 89 ? 13.429 11.455 -12.844 1.00 86.12 89 PHE A O 1
ATOM 683 N N . ASN A 1 90 ? 11.867 13.078 -12.855 1.00 84.56 90 ASN A N 1
ATOM 684 C CA . ASN A 1 90 ? 12.663 14.086 -13.570 1.00 84.56 90 ASN A CA 1
ATOM 685 C C . ASN A 1 90 ? 13.327 13.543 -14.853 1.00 84.56 90 ASN A C 1
ATOM 687 O O . ASN A 1 90 ? 14.531 13.683 -15.031 1.00 84.56 90 ASN A O 1
ATOM 691 N N . GLY A 1 91 ? 12.561 12.844 -15.698 1.00 85.06 91 GLY A N 1
ATOM 692 C CA . GLY A 1 91 ? 13.062 12.283 -16.962 1.00 85.06 91 GLY A CA 1
ATOM 693 C C . GLY A 1 91 ? 13.894 10.997 -16.828 1.00 85.06 91 GLY A C 1
ATOM 694 O O . GLY A 1 91 ? 14.153 10.333 -17.831 1.00 85.06 91 GLY A O 1
ATOM 695 N N . PHE A 1 92 ? 14.258 10.580 -15.609 1.00 85.62 92 PHE A N 1
ATOM 696 C CA . PHE A 1 92 ? 14.991 9.338 -15.352 1.00 85.62 92 PHE A CA 1
ATOM 697 C C . PHE A 1 92 ? 14.071 8.228 -14.837 1.00 85.62 92 PHE A C 1
ATOM 699 O O . PHE A 1 92 ? 13.177 8.457 -14.025 1.00 85.62 92 PHE A O 1
ATOM 706 N N . GLY A 1 93 ? 14.308 6.996 -15.291 1.00 88.56 93 GLY A N 1
ATOM 707 C CA . GLY A 1 93 ? 13.601 5.819 -14.792 1.00 88.56 93 GLY A CA 1
ATOM 708 C C . GLY A 1 93 ? 14.201 5.325 -13.477 1.00 88.56 93 GLY A C 1
ATOM 709 O O . GLY A 1 93 ? 15.351 4.885 -13.447 1.00 88.56 93 GLY A O 1
ATOM 710 N N . GLN A 1 94 ? 13.419 5.347 -12.401 1.00 90.25 94 GLN A N 1
ATOM 711 C CA . GLN A 1 94 ? 13.755 4.679 -11.147 1.00 90.25 94 GLN A CA 1
ATOM 712 C C . GLN A 1 94 ? 13.111 3.288 -11.134 1.00 90.25 94 GLN A C 1
ATOM 714 O O . GLN A 1 94 ? 11.896 3.163 -11.264 1.00 90.25 94 GLN A O 1
ATOM 719 N N . GLY A 1 95 ? 13.915 2.233 -10.979 1.00 93.19 95 GLY A N 1
ATOM 720 C CA . GLY A 1 95 ? 13.425 0.854 -10.932 1.00 93.19 95 GLY A CA 1
ATOM 721 C C . GLY A 1 95 ? 12.832 0.501 -9.572 1.00 93.19 95 GLY A C 1
ATOM 722 O O . GLY A 1 95 ? 13.470 0.682 -8.534 1.00 93.19 95 GLY A O 1
ATOM 723 N N . LEU A 1 96 ? 11.626 -0.040 -9.571 1.00 94.56 96 LEU A N 1
ATOM 724 C CA . LEU A 1 96 ? 10.826 -0.305 -8.387 1.00 94.56 96 LEU A CA 1
ATOM 725 C C . LEU A 1 96 ? 10.400 -1.774 -8.329 1.00 94.56 96 LEU A C 1
ATOM 727 O O . LEU A 1 96 ? 10.344 -2.489 -9.330 1.00 94.56 96 LEU A O 1
ATOM 731 N N . LEU A 1 97 ? 10.101 -2.221 -7.120 1.00 95.38 97 LEU A N 1
ATOM 732 C CA . LEU A 1 97 ? 9.524 -3.511 -6.807 1.00 95.38 97 LEU A CA 1
ATOM 733 C C . LEU A 1 97 ? 8.237 -3.263 -6.020 1.00 95.38 97 LEU A C 1
ATOM 735 O O . LEU A 1 97 ? 8.259 -2.944 -4.831 1.00 95.38 97 LEU A O 1
ATOM 739 N N . VAL A 1 98 ? 7.103 -3.389 -6.700 1.00 95.19 98 VAL A N 1
ATOM 740 C CA . VAL A 1 98 ? 5.787 -3.097 -6.134 1.00 95.19 98 VAL A CA 1
ATOM 741 C C . VAL A 1 98 ? 5.196 -4.368 -5.565 1.00 95.19 98 VAL A C 1
ATOM 743 O O . VAL A 1 98 ? 5.061 -5.371 -6.261 1.00 95.19 98 VAL A O 1
ATOM 746 N N . THR A 1 99 ? 4.835 -4.323 -4.292 1.00 94.94 99 THR A N 1
ATOM 747 C CA . THR A 1 99 ? 4.144 -5.406 -3.605 1.00 94.94 99 THR A CA 1
ATOM 748 C C . THR A 1 99 ? 2.652 -5.113 -3.585 1.00 94.94 99 THR A C 1
ATOM 750 O O . THR A 1 99 ? 2.228 -4.043 -3.136 1.00 94.94 99 THR A O 1
ATOM 753 N N . GLY A 1 100 ? 1.859 -6.065 -4.066 1.00 94.50 100 GLY A N 1
ATOM 754 C CA . GLY A 1 100 ? 0.409 -5.973 -4.086 1.00 94.50 100 GLY A CA 1
ATOM 755 C C . GLY A 1 100 ? -0.266 -7.257 -3.634 1.00 94.50 100 GLY A C 1
ATOM 756 O O . GLY A 1 100 ? 0.292 -8.352 -3.732 1.00 94.50 100 GLY A O 1
ATOM 757 N N . TYR A 1 101 ? -1.490 -7.094 -3.155 1.00 93.12 101 TYR A N 1
ATOM 758 C CA . TYR A 1 101 ? -2.396 -8.183 -2.821 1.00 93.12 101 TYR A CA 1
ATOM 759 C C . TYR A 1 101 ? -3.545 -8.136 -3.813 1.00 93.12 101 TYR A C 1
ATOM 761 O O . TYR A 1 101 ? -4.131 -7.074 -4.008 1.00 93.12 101 TYR A O 1
ATOM 769 N N . GLU A 1 102 ? -3.862 -9.260 -4.456 1.00 89.44 102 GLU A N 1
ATOM 770 C CA . GLU A 1 102 ? -5.105 -9.376 -5.236 1.00 89.44 102 GLU A CA 1
ATOM 771 C C . GLU A 1 102 ? -5.271 -8.294 -6.330 1.00 8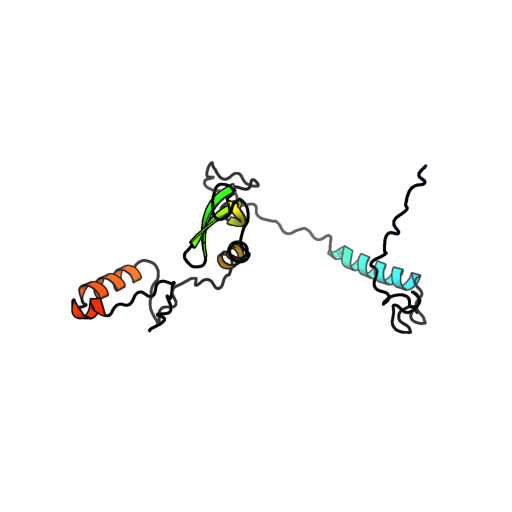9.44 102 GLU A C 1
ATOM 773 O O . GLU A 1 102 ? -6.365 -7.821 -6.622 1.00 89.44 102 GLU A O 1
ATOM 778 N N . GLY A 1 103 ? -4.152 -7.863 -6.927 1.00 87.44 103 GLY A N 1
ATOM 779 C CA . GLY A 1 103 ? -4.122 -6.821 -7.962 1.00 87.44 103 GLY A CA 1
ATOM 780 C C . GLY A 1 103 ? -4.092 -5.379 -7.441 1.00 87.44 103 GLY A C 1
ATOM 781 O O . GLY A 1 103 ? -4.057 -4.447 -8.239 1.00 87.44 103 GLY A O 1
ATOM 782 N N . ARG A 1 104 ? -4.061 -5.171 -6.120 1.00 91.75 104 ARG A N 1
ATOM 783 C CA . ARG A 1 104 ? -3.973 -3.849 -5.486 1.00 91.75 104 ARG A CA 1
ATOM 784 C C . ARG A 1 104 ? -2.558 -3.594 -4.970 1.00 91.75 104 ARG A C 1
ATOM 786 O O . ARG A 1 104 ? -2.110 -4.323 -4.082 1.00 91.75 104 ARG A O 1
ATOM 793 N N . PRO A 1 105 ? -1.831 -2.590 -5.487 1.00 93.25 105 PRO A N 1
ATOM 794 C CA . PRO A 1 105 ? -0.507 -2.259 -4.976 1.00 93.25 105 PRO A CA 1
ATOM 795 C C . PRO A 1 105 ? -0.629 -1.615 -3.592 1.00 93.25 105 PRO A C 1
ATOM 797 O O . PRO A 1 105 ? -1.428 -0.706 -3.392 1.00 93.25 105 PRO A O 1
ATOM 800 N N . THR A 1 106 ? 0.145 -2.092 -2.622 1.00 93.38 106 THR A N 1
ATOM 801 C CA . THR A 1 106 ? 0.099 -1.600 -1.231 1.00 93.38 106 THR A CA 1
ATOM 802 C C . THR A 1 106 ? 1.414 -0.952 -0.822 1.00 93.38 106 THR A C 1
ATOM 804 O O . THR A 1 106 ? 1.425 -0.015 -0.028 1.00 93.38 106 THR A O 1
ATOM 807 N N . LYS A 1 107 ? 2.539 -1.444 -1.352 1.00 94.06 107 LYS A N 1
ATOM 808 C CA . LYS A 1 107 ? 3.869 -0.980 -0.959 1.00 94.06 107 LYS A CA 1
ATOM 809 C C . LYS A 1 107 ? 4.814 -0.953 -2.150 1.00 94.06 107 LYS A C 1
ATOM 811 O O . LYS A 1 107 ? 4.920 -1.935 -2.881 1.00 94.06 107 LYS A O 1
ATOM 816 N N . ILE A 1 108 ? 5.534 0.151 -2.294 1.00 95.25 108 ILE A N 1
ATOM 817 C CA . ILE A 1 108 ? 6.617 0.316 -3.264 1.00 95.25 108 ILE A CA 1
ATOM 818 C C . ILE A 1 108 ? 7.948 0.189 -2.521 1.00 95.25 108 ILE A C 1
ATOM 820 O O . ILE A 1 108 ? 8.097 0.759 -1.442 1.00 95.25 108 ILE A O 1
ATOM 824 N N . GLU A 1 109 ? 8.869 -0.587 -3.088 1.00 94.56 109 GLU A N 1
ATOM 825 C CA . GLU A 1 109 ? 10.261 -0.744 -2.650 1.00 94.56 109 GLU A CA 1
ATOM 826 C C . GLU A 1 109 ? 11.204 -0.601 -3.853 1.00 94.56 109 GLU A C 1
ATOM 828 O O . GLU A 1 109 ? 10.764 -0.629 -5.003 1.00 94.56 109 GLU A O 1
ATOM 833 N N . GLY A 1 110 ? 12.503 -0.419 -3.618 1.00 94.31 110 GLY A N 1
ATOM 834 C CA . GLY A 1 110 ? 13.475 -0.273 -4.695 1.00 94.31 110 GLY A CA 1
ATOM 835 C C . GLY A 1 110 ? 13.813 -1.636 -5.282 1.00 94.31 110 GLY A C 1
ATOM 836 O O . GLY A 1 110 ? 13.939 -2.618 -4.550 1.00 94.31 110 GLY A O 1
ATOM 837 N N . ASN A 1 111 ? 13.992 -1.724 -6.600 1.00 94.94 111 ASN A N 1
ATOM 838 C CA . ASN A 1 111 ? 14.476 -2.971 -7.184 1.00 94.94 111 ASN A CA 1
ATOM 839 C C . ASN A 1 111 ? 15.999 -3.114 -6.938 1.00 94.94 111 ASN A C 1
ATOM 841 O O . ASN A 1 111 ? 16.753 -2.260 -7.416 1.00 94.94 111 ASN A O 1
ATOM 845 N N . PRO A 1 112 ? 16.478 -4.170 -6.244 1.00 92.62 112 PRO A N 1
ATOM 846 C CA . PRO A 1 112 ? 17.908 -4.388 -6.011 1.00 92.62 112 PRO A CA 1
ATOM 847 C C . PRO A 1 112 ? 18.706 -4.646 -7.292 1.00 92.62 112 PRO A C 1
ATOM 849 O O . PRO A 1 112 ? 19.894 -4.342 -7.332 1.00 92.62 112 PRO A O 1
ATOM 852 N N . THR A 1 113 ? 18.079 -5.164 -8.353 1.00 93.31 113 THR A N 1
ATOM 853 C CA . THR A 1 113 ? 18.766 -5.415 -9.630 1.00 93.31 113 THR A CA 1
ATOM 854 C C . THR A 1 113 ? 18.858 -4.169 -10.510 1.00 93.31 113 THR A C 1
ATOM 856 O O . THR A 1 113 ? 19.522 -4.206 -11.543 1.00 93.31 113 THR A O 1
ATOM 859 N N . HIS A 1 114 ? 18.173 -3.076 -10.153 1.00 90.69 114 HIS A N 1
ATOM 860 C CA . HIS A 1 114 ? 18.157 -1.858 -10.956 1.00 90.69 114 HIS A CA 1
ATOM 861 C C . HIS A 1 114 ? 19.266 -0.892 -10.511 1.00 90.69 114 HIS A C 1
ATOM 863 O O . HIS A 1 114 ? 19.308 -0.533 -9.330 1.00 90.69 114 HIS A O 1
ATOM 869 N N . PRO A 1 115 ? 20.114 -0.393 -11.433 1.00 88.25 115 PRO A N 1
ATOM 870 C CA . PRO A 1 115 ? 21.305 0.384 -11.082 1.00 88.25 115 PRO A CA 1
ATOM 871 C C . PRO A 1 115 ? 20.990 1.704 -10.369 1.00 88.25 115 PRO A C 1
ATOM 873 O O . PRO A 1 115 ? 21.780 2.153 -9.550 1.00 88.25 115 PRO A O 1
ATOM 876 N N . ALA A 1 116 ? 19.836 2.317 -10.653 1.00 85.12 116 ALA A N 1
ATOM 877 C CA . ALA A 1 116 ? 19.451 3.581 -10.021 1.00 85.12 116 ALA A CA 1
ATOM 878 C C . ALA A 1 116 ? 18.877 3.423 -8.602 1.00 85.12 116 ALA A C 1
ATOM 880 O O . ALA A 1 116 ? 18.895 4.381 -7.838 1.00 85.12 116 ALA A O 1
ATOM 881 N N . SER A 1 117 ? 18.341 2.248 -8.257 1.00 84.19 117 SER A N 1
ATOM 882 C CA . SER A 1 117 ? 17.593 2.061 -7.006 1.00 84.19 117 SER A CA 1
ATOM 883 C C . SER A 1 117 ? 18.347 1.197 -6.005 1.00 84.19 117 SER A C 1
ATOM 885 O O . SER A 1 117 ? 18.291 1.486 -4.818 1.00 84.19 117 SER A O 1
ATOM 887 N N . LEU A 1 118 ? 19.049 0.146 -6.456 1.00 88.19 118 LEU A N 1
ATOM 888 C CA . LEU A 1 118 ? 19.854 -0.758 -5.613 1.00 88.19 118 LEU A CA 1
ATOM 889 C C . LEU A 1 118 ? 19.134 -1.239 -4.332 1.00 88.19 118 LEU A C 1
ATOM 891 O O . LEU A 1 118 ? 19.767 -1.532 -3.322 1.00 88.19 118 LEU A O 1
ATOM 895 N N . GLY A 1 119 ? 17.799 -1.330 -4.370 1.00 88.31 119 GLY A N 1
ATOM 896 C CA . GLY A 1 119 ? 16.962 -1.733 -3.236 1.00 88.31 119 GLY A CA 1
ATOM 897 C C . GLY A 1 119 ? 16.299 -0.589 -2.456 1.00 88.31 119 GLY A C 1
ATOM 898 O O . GLY A 1 119 ? 15.399 -0.861 -1.670 1.00 88.31 119 GLY A O 1
ATOM 899 N N . ALA A 1 120 ? 16.666 0.672 -2.694 1.00 89.56 120 ALA A N 1
ATOM 900 C CA . ALA A 1 120 ? 16.083 1.848 -2.045 1.00 89.56 120 ALA A CA 1
ATOM 901 C C . ALA A 1 120 ? 15.085 2.610 -2.940 1.00 89.56 120 ALA A C 1
ATOM 903 O O . ALA A 1 120 ? 15.186 2.612 -4.172 1.00 89.56 120 ALA A O 1
ATOM 904 N N . THR A 1 121 ? 14.125 3.289 -2.308 1.00 91.00 121 THR A N 1
ATOM 905 C CA . THR A 1 121 ? 13.135 4.164 -2.957 1.00 91.00 121 THR A CA 1
ATOM 906 C C . THR A 1 121 ? 13.378 5.632 -2.635 1.00 91.00 121 THR A C 1
ATOM 908 O O . THR A 1 121 ? 13.975 5.983 -1.618 1.00 91.00 121 THR A O 1
ATOM 911 N N . SER A 1 122 ? 12.908 6.511 -3.522 1.00 90.06 122 SER A N 1
ATOM 912 C CA . SER A 1 122 ? 12.798 7.941 -3.233 1.00 90.06 122 SER A CA 1
ATOM 913 C C . SER A 1 122 ? 11.490 8.229 -2.484 1.00 90.06 122 SER A C 1
ATOM 915 O O . SER A 1 122 ? 10.546 7.442 -2.542 1.00 90.06 122 SER A O 1
ATOM 917 N N . VAL A 1 123 ? 11.413 9.373 -1.794 1.00 92.56 123 VAL A N 1
ATOM 918 C CA . VAL A 1 123 ? 10.193 9.793 -1.072 1.00 92.56 123 VAL A CA 1
ATOM 919 C C . VAL A 1 123 ? 9.000 9.930 -2.025 1.00 92.56 123 VAL A C 1
ATOM 921 O O . VAL A 1 123 ? 7.893 9.539 -1.673 1.00 92.56 123 VAL A O 1
ATOM 924 N N . TRP A 1 124 ? 9.245 10.411 -3.246 1.00 91.00 124 TRP A N 1
ATOM 925 C CA . TRP A 1 124 ? 8.237 10.541 -4.300 1.00 91.00 124 TRP A CA 1
ATOM 926 C C . TRP A 1 124 ? 7.725 9.178 -4.754 1.00 91.00 124 TRP A C 1
ATOM 928 O O . TRP A 1 124 ? 6.545 8.900 -4.600 1.00 91.00 124 TRP A O 1
ATOM 938 N N . ALA A 1 125 ? 8.629 8.272 -5.145 1.00 91.38 125 ALA A N 1
ATOM 939 C CA . ALA A 1 125 ? 8.252 6.912 -5.532 1.00 91.38 125 ALA A CA 1
ATOM 940 C C . ALA A 1 125 ? 7.500 6.163 -4.418 1.00 91.38 125 ALA A C 1
ATOM 942 O O . ALA A 1 125 ? 6.698 5.276 -4.690 1.00 91.38 125 ALA A O 1
ATOM 943 N N . GLN A 1 126 ? 7.755 6.497 -3.150 1.00 93.25 126 GLN A N 1
ATOM 944 C CA . GLN A 1 126 ? 7.017 5.937 -2.023 1.00 93.25 126 GLN A CA 1
ATOM 945 C C . GLN A 1 126 ? 5.595 6.507 -1.900 1.00 93.25 126 GLN A C 1
ATOM 947 O O . GLN A 1 126 ? 4.690 5.781 -1.482 1.00 93.25 126 GLN A O 1
ATOM 952 N N . ALA A 1 127 ? 5.418 7.786 -2.238 1.00 92.31 127 ALA A N 1
ATOM 953 C CA . ALA A 1 127 ? 4.154 8.512 -2.199 1.00 92.31 127 ALA A CA 1
ATOM 954 C C . ALA A 1 127 ? 3.248 8.210 -3.405 1.00 92.31 127 ALA A C 1
ATOM 956 O O . ALA A 1 127 ? 2.034 8.272 -3.244 1.00 92.31 127 ALA A O 1
ATOM 957 N N . ASP A 1 128 ? 3.801 7.767 -4.541 1.00 89.75 128 ASP A N 1
ATOM 958 C CA . ASP A 1 128 ? 3.053 7.391 -5.757 1.00 89.75 128 ASP A CA 1
ATOM 959 C C . ASP A 1 128 ? 1.917 6.367 -5.497 1.00 89.75 128 ASP A C 1
ATOM 961 O O . ASP A 1 128 ? 0.953 6.281 -6.258 1.00 89.75 128 ASP A O 1
ATOM 965 N N . VAL A 1 129 ? 1.992 5.571 -4.416 1.00 91.12 129 VAL A N 1
ATOM 966 C CA . VAL A 1 129 ? 0.887 4.673 -4.012 1.00 91.12 129 VAL A CA 1
ATOM 967 C C . VAL A 1 129 ? -0.374 5.465 -3.676 1.00 91.12 129 VAL A C 1
ATOM 969 O O . VAL A 1 129 ? -1.470 5.028 -4.016 1.00 91.12 129 VAL A O 1
ATOM 972 N N . LEU A 1 130 ? -0.229 6.601 -2.992 1.00 90.00 130 LEU A N 1
ATOM 973 C CA . LEU A 1 130 ? -1.356 7.437 -2.599 1.00 90.00 130 LEU A CA 1
ATOM 974 C C . LEU A 1 130 ? -2.014 8.059 -3.830 1.00 90.00 130 LEU A C 1
ATOM 976 O O . LEU A 1 130 ? -3.234 7.982 -3.946 1.00 90.00 130 LEU A O 1
ATOM 980 N N . ASP A 1 131 ? -1.210 8.551 -4.774 1.00 87.62 131 ASP A N 1
ATOM 981 C CA . ASP A 1 131 ? -1.684 9.139 -6.031 1.00 87.62 131 ASP A CA 1
ATOM 982 C C . ASP A 1 131 ? -2.574 8.169 -6.827 1.00 87.62 131 ASP A C 1
ATOM 984 O O . ASP A 1 131 ? -3.560 8.583 -7.437 1.00 87.62 131 ASP A O 1
ATOM 988 N N . LEU A 1 132 ? -2.287 6.861 -6.782 1.00 86.56 132 LEU A N 1
ATOM 989 C CA . LEU A 1 132 ? -3.128 5.838 -7.416 1.00 86.56 132 LEU A CA 1
ATOM 990 C C . LEU A 1 132 ? -4.504 5.688 -6.741 1.00 86.56 132 LEU A C 1
ATOM 992 O O . LEU A 1 132 ? -5.481 5.331 -7.403 1.00 86.56 132 LEU A O 1
ATOM 996 N N . TYR A 1 133 ? -4.581 5.906 -5.427 1.00 89.00 133 TYR A N 1
ATOM 997 C CA . TYR A 1 133 ? -5.804 5.729 -4.640 1.00 89.00 133 TYR A CA 1
ATOM 998 C C . TYR A 1 133 ? -6.593 7.021 -4.420 1.00 89.00 133 TYR A C 1
ATOM 1000 O O . TYR A 1 133 ? -7.700 6.960 -3.875 1.00 89.00 133 TYR A O 1
ATOM 1008 N N . GLU A 1 134 ? -6.082 8.177 -4.841 1.00 86.25 134 GLU A N 1
ATOM 1009 C CA . GLU A 1 134 ? -6.833 9.421 -4.737 1.00 86.25 134 GLU A CA 1
ATOM 1010 C C . GLU A 1 134 ? -8.082 9.401 -5.638 1.00 86.25 134 GLU A C 1
ATOM 1012 O O . GLU A 1 134 ? -8.020 9.351 -6.866 1.00 86.25 134 GLU A O 1
ATOM 1017 N N . LEU A 1 135 ? -9.256 9.507 -5.005 1.00 65.75 135 LEU A N 1
ATOM 1018 C CA . LEU A 1 135 ? -10.579 9.547 -5.652 1.00 65.75 135 LEU A CA 1
ATOM 1019 C C . LEU A 1 135 ? -10.783 10.752 -6.586 1.00 65.75 135 LEU A C 1
ATOM 1021 O O . LEU A 1 135 ? -11.724 10.753 -7.379 1.00 65.75 135 LEU A O 1
ATOM 1025 N N . ALA A 1 136 ? -9.934 11.778 -6.484 1.00 63.97 136 ALA A N 1
ATOM 1026 C CA . ALA A 1 136 ? -9.966 12.951 -7.353 1.00 63.97 136 ALA A CA 1
ATOM 1027 C C . ALA A 1 136 ? -9.274 12.718 -8.706 1.00 63.97 136 ALA A C 1
ATOM 1029 O O . ALA A 1 136 ? -9.363 13.583 -9.584 1.00 63.97 136 ALA A O 1
ATOM 1030 N N . TYR A 1 137 ? -8.617 11.566 -8.909 1.00 62.88 137 TYR A N 1
ATOM 1031 C CA . TYR A 1 137 ? -8.135 11.195 -10.231 1.00 62.88 137 TYR A CA 1
ATOM 1032 C C . TYR A 1 137 ? -9.321 11.180 -11.193 1.00 62.88 137 TYR A C 1
ATOM 1034 O O . TYR A 1 137 ? -10.348 10.564 -10.927 1.00 62.88 137 TYR A O 1
ATOM 1042 N N . VAL A 1 138 ? -9.198 11.928 -12.284 1.00 57.31 138 VAL A N 1
ATOM 1043 C CA . VAL A 1 138 ? -10.300 12.319 -13.162 1.00 57.31 138 VAL A CA 1
ATOM 1044 C C . VAL A 1 138 ? -11.033 11.084 -13.704 1.00 57.31 138 VAL A C 1
ATOM 1046 O O . VAL A 1 138 ? -10.667 10.530 -14.741 1.00 57.31 138 VAL A O 1
ATOM 1049 N N . VAL A 1 139 ? -12.108 10.665 -13.025 1.00 58.25 139 VAL A N 1
ATOM 1050 C CA . VAL A 1 139 ? -13.053 9.637 -13.491 1.00 58.25 139 VAL A CA 1
ATOM 1051 C C . VAL A 1 139 ? -13.948 10.279 -14.549 1.00 58.25 139 VAL A C 1
ATOM 1053 O O . VAL A 1 139 ? -15.138 10.517 -14.374 1.00 58.25 139 VAL A O 1
ATOM 1056 N N . GLY A 1 140 ? -13.311 10.622 -15.661 1.00 57.00 140 GLY A N 1
ATOM 1057 C CA . GLY A 1 140 ? -13.933 11.107 -16.872 1.00 57.00 140 GLY A CA 1
ATOM 1058 C C . GLY A 1 140 ? -13.323 12.415 -17.361 1.00 57.00 140 GLY A C 1
ATOM 1059 O O . GLY A 1 140 ? -13.344 13.406 -16.650 1.00 57.00 140 GLY A O 1
ATOM 1060 N N . SER A 1 141 ? -12.801 12.445 -18.593 1.00 53.50 141 SER A N 1
ATOM 1061 C CA . SER A 1 141 ? -12.307 13.668 -19.227 1.00 53.50 141 SER A CA 1
ATOM 1062 C C . SER A 1 141 ? -13.339 14.787 -19.096 1.00 53.50 141 SER A C 1
ATOM 1064 O O . SER A 1 141 ? -14.387 14.743 -19.747 1.00 53.50 141 SER A O 1
ATOM 1066 N N . THR A 1 142 ? -13.031 15.799 -18.289 1.00 53.72 142 THR A N 1
ATOM 1067 C CA . THR A 1 142 ? -13.827 17.022 -18.164 1.00 53.72 142 THR A CA 1
ATOM 1068 C C . THR A 1 142 ? -13.630 17.865 -19.424 1.00 53.72 142 THR A C 1
ATOM 1070 O O . THR A 1 142 ? -13.027 18.935 -19.422 1.00 53.72 142 THR A O 1
ATOM 1073 N N . GLY A 1 143 ? -14.089 17.335 -20.556 1.00 47.47 143 GLY A N 1
ATOM 1074 C CA . GLY A 1 143 ? -14.220 18.063 -21.799 1.00 47.47 143 GLY A CA 1
ATOM 1075 C C . GLY A 1 143 ? -15.360 19.060 -21.655 1.00 47.47 143 GLY A C 1
ATOM 1076 O O . GLY A 1 143 ? -16.443 18.727 -21.173 1.00 47.47 143 GLY A O 1
ATOM 1077 N N . ARG A 1 144 ? -15.103 20.298 -22.070 1.00 50.22 144 ARG A N 1
ATOM 1078 C CA . ARG A 1 144 ? -16.086 21.371 -22.220 1.00 50.22 144 ARG A CA 1
ATOM 1079 C C . ARG A 1 144 ? -17.291 20.857 -23.017 1.00 50.22 144 ARG A C 1
ATOM 1081 O O . ARG A 1 144 ? -17.201 20.850 -24.231 1.00 50.22 144 ARG A O 1
ATOM 1088 N N . ARG A 1 145 ? -18.364 20.466 -22.312 1.00 47.78 145 ARG A N 1
ATOM 1089 C CA . ARG A 1 145 ? -19.683 20.016 -22.808 1.00 47.78 145 ARG A CA 1
ATOM 1090 C C . ARG A 1 145 ? -19.601 18.986 -23.958 1.00 47.78 145 ARG A C 1
ATOM 1092 O O . ARG A 1 145 ? -19.230 19.305 -25.075 1.00 47.78 145 ARG A O 1
ATOM 1099 N N . ASP A 1 146 ? -19.997 17.748 -23.666 1.00 44.56 146 ASP A N 1
ATOM 1100 C CA . ASP A 1 146 ? -20.280 16.675 -24.644 1.00 44.56 146 ASP A CA 1
ATOM 1101 C C . ASP A 1 146 ? -19.112 15.808 -25.154 1.00 44.56 146 ASP A C 1
ATOM 1103 O O . ASP A 1 146 ? -19.219 15.155 -26.193 1.00 44.56 146 ASP A O 1
ATOM 1107 N N . ALA A 1 147 ? -18.025 15.665 -24.394 1.00 47.75 147 ALA A N 1
ATOM 1108 C CA . ALA A 1 147 ? -17.039 14.619 -24.680 1.00 47.75 147 ALA A CA 1
ATOM 1109 C C . ALA A 1 147 ? -17.488 13.269 -24.084 1.00 47.75 147 ALA A C 1
ATOM 1111 O O . ALA A 1 147 ? -17.128 12.921 -22.962 1.00 47.75 147 ALA A O 1
ATOM 1112 N N . LYS A 1 148 ? -18.281 12.491 -24.837 1.00 39.34 148 LYS A N 1
ATOM 1113 C CA . LYS A 1 148 ? -18.535 11.072 -24.524 1.00 39.34 148 LYS A CA 1
ATOM 1114 C C . LYS A 1 148 ? -17.220 10.291 -24.559 1.00 39.34 148 LYS A C 1
ATOM 1116 O O . LYS A 1 148 ? -16.518 10.247 -25.572 1.00 39.34 148 LYS A O 1
ATOM 1121 N N . ILE A 1 149 ? -16.915 9.658 -23.438 1.00 53.88 149 ILE A N 1
ATOM 1122 C CA . ILE A 1 149 ? -15.629 9.031 -23.157 1.00 53.88 149 ILE A CA 1
ATOM 1123 C C . ILE A 1 149 ? -15.595 7.620 -23.739 1.00 53.88 149 ILE A C 1
ATOM 1125 O O . ILE A 1 149 ? -16.544 6.852 -23.614 1.00 53.88 149 ILE A O 1
ATOM 1129 N N . SER A 1 150 ? -14.448 7.296 -24.338 1.00 52.81 150 SER A N 1
ATOM 1130 C CA . SER A 1 150 ? -13.947 5.944 -24.634 1.00 52.81 150 SER A CA 1
ATOM 1131 C C . SER A 1 150 ? -14.146 5.350 -26.039 1.00 52.81 150 SER A C 1
ATOM 1133 O O . SER A 1 150 ? -13.664 4.256 -26.316 1.00 52.81 150 SER A O 1
ATOM 1135 N N . ARG A 1 151 ? -14.718 6.075 -27.009 1.00 43.19 151 ARG A N 1
ATOM 1136 C CA . ARG A 1 151 ? -14.496 5.725 -28.437 1.00 43.19 151 ARG A CA 1
ATOM 1137 C C . ARG A 1 151 ? -14.578 6.904 -29.405 1.00 43.19 151 ARG A C 1
ATOM 1139 O O . ARG A 1 151 ? -13.895 6.898 -30.421 1.00 43.19 151 ARG A O 1
ATOM 1146 N N . CYS A 1 152 ? -15.315 7.959 -29.057 1.00 38.28 152 CYS A N 1
ATOM 1147 C CA . CYS A 1 152 ? -15.415 9.157 -29.897 1.00 38.28 152 CYS A CA 1
ATOM 1148 C C . CYS A 1 152 ? -14.223 10.120 -29.785 1.00 38.28 152 CYS A C 1
ATOM 1150 O O . CYS A 1 152 ? -13.984 10.860 -30.728 1.00 38.28 152 CYS A O 1
ATOM 1152 N N . ALA A 1 153 ? -13.450 10.122 -28.691 1.00 49.09 153 ALA A N 1
ATOM 1153 C CA . ALA A 1 153 ? -12.302 11.033 -28.558 1.00 49.09 153 ALA A CA 1
ATOM 1154 C C . ALA A 1 153 ? -11.207 10.748 -29.606 1.00 49.09 153 ALA A C 1
ATOM 1156 O O . ALA A 1 153 ? -10.719 11.663 -30.263 1.00 49.09 153 ALA A O 1
ATOM 1157 N N . LEU A 1 154 ? -10.901 9.468 -29.841 1.00 50.97 154 LEU A N 1
ATOM 1158 C CA . LEU A 1 154 ? -10.003 9.032 -30.917 1.00 50.97 154 LEU A CA 1
ATOM 1159 C C . LEU A 1 154 ? -10.575 9.383 -32.306 1.00 50.97 154 LEU A C 1
ATOM 1161 O O . LEU A 1 154 ? -9.846 9.834 -33.187 1.00 50.97 154 LEU A O 1
ATOM 1165 N N . VAL A 1 155 ? -11.898 9.265 -32.473 1.00 50.53 155 VAL A N 1
ATOM 1166 C CA . VAL A 1 155 ? -12.617 9.608 -33.715 1.00 50.53 155 VAL A CA 1
ATOM 1167 C C . VAL A 1 155 ? -12.762 11.121 -33.928 1.00 50.53 155 VAL A C 1
ATOM 1169 O O . VAL A 1 155 ? -12.987 11.529 -35.056 1.00 50.53 155 VAL A O 1
ATOM 1172 N N . HIS A 1 156 ? -12.589 11.968 -32.910 1.00 47.06 156 HIS A N 1
ATOM 1173 C CA . HIS A 1 156 ? -12.533 13.430 -33.061 1.00 47.06 156 HIS A CA 1
ATOM 1174 C C . HIS A 1 156 ? -11.109 13.970 -33.247 1.00 47.06 156 HIS A C 1
ATOM 1176 O O . HIS A 1 156 ? -10.945 15.021 -33.865 1.00 47.06 156 HIS A O 1
ATOM 1182 N N . LEU A 1 157 ? -10.083 13.239 -32.801 1.00 50.22 157 LEU A N 1
ATOM 1183 C CA . LEU A 1 157 ? -8.685 13.548 -33.119 1.00 50.22 157 LEU A CA 1
ATOM 1184 C C . LEU A 1 157 ? -8.357 13.264 -34.598 1.00 50.22 157 LEU A C 1
ATOM 1186 O O . LEU A 1 157 ? -7.730 14.092 -35.256 1.00 50.22 157 LEU A O 1
ATOM 1190 N N . GLY A 1 158 ? -8.868 12.164 -35.164 1.00 51.22 158 GLY A N 1
ATOM 1191 C CA . GLY A 1 158 ? -8.657 11.804 -36.578 1.00 51.22 158 GLY A CA 1
ATOM 1192 C C . GLY A 1 158 ? -9.086 12.859 -37.630 1.00 51.22 158 GLY A C 1
ATOM 1193 O O . GLY A 1 158 ? -8.327 13.138 -38.566 1.00 51.22 158 GLY A O 1
ATOM 1194 N N . PRO A 1 159 ? -10.276 13.490 -37.533 1.00 49.97 159 PRO A N 1
ATOM 1195 C CA . PRO A 1 159 ? -10.713 14.524 -38.468 1.00 49.97 159 PRO A CA 1
ATOM 1196 C C . PRO A 1 159 ? -10.068 15.894 -38.217 1.00 49.97 159 PRO A C 1
ATOM 1198 O O . PRO A 1 159 ? -10.121 16.735 -39.113 1.00 49.97 159 PRO A O 1
ATOM 1201 N N . ALA A 1 160 ? -9.444 16.130 -37.055 1.00 50.91 160 ALA A N 1
ATOM 1202 C CA . ALA A 1 160 ? -8.627 17.324 -36.827 1.00 50.91 160 ALA A CA 1
ATOM 1203 C C . ALA A 1 160 ? -7.295 17.221 -37.592 1.00 50.91 160 ALA A C 1
ATOM 1205 O O . ALA A 1 160 ? -6.948 18.121 -38.355 1.00 50.91 160 ALA A O 1
ATOM 1206 N N . GLU A 1 161 ? -6.611 16.075 -37.502 1.00 52.62 161 GLU A N 1
ATOM 1207 C CA . GLU A 1 161 ? -5.330 15.853 -38.185 1.00 52.62 161 GLU A CA 1
ATOM 1208 C C . GLU A 1 161 ? -5.452 15.844 -39.718 1.00 52.62 161 GLU A C 1
ATOM 1210 O O . GLU A 1 161 ? -4.562 16.336 -40.416 1.00 52.62 161 GLU A O 1
ATOM 1215 N N . SER A 1 162 ? -6.543 15.300 -40.269 1.00 51.53 162 SER A N 1
ATOM 1216 C CA . SER A 1 162 ? -6.747 15.174 -41.724 1.00 51.53 162 SER A CA 1
ATOM 1217 C C . SER A 1 162 ? -7.271 16.442 -42.415 1.00 51.53 162 SER A C 1
ATOM 1219 O O . SER A 1 162 ? -7.114 16.564 -43.628 1.00 51.53 162 SER A O 1
ATOM 1221 N N . ARG A 1 163 ? -7.848 17.405 -41.675 1.00 52.09 163 ARG A N 1
ATOM 1222 C CA . ARG A 1 163 ? -8.334 18.693 -42.222 1.00 52.09 163 ARG A CA 1
ATOM 1223 C C . ARG A 1 163 ? -7.328 19.841 -42.117 1.00 52.09 163 ARG A C 1
ATOM 1225 O O . ARG A 1 163 ? -7.514 20.860 -42.776 1.00 52.09 163 ARG A O 1
ATOM 1232 N N . GLN A 1 164 ? -6.273 19.693 -41.319 1.00 55.28 164 GLN A N 1
ATOM 1233 C CA . GLN A 1 164 ? -5.262 20.734 -41.123 1.00 55.28 164 GLN A CA 1
ATOM 1234 C C . GLN A 1 164 ? -4.199 20.700 -42.222 1.00 55.28 164 GLN A C 1
ATOM 1236 O O . GLN A 1 164 ? -3.502 19.699 -42.421 1.00 55.28 164 GLN A O 1
ATOM 1241 N N . SER A 1 165 ? -4.062 21.819 -42.939 1.00 59.03 165 SER A N 1
ATOM 1242 C CA . SER A 1 165 ? -3.046 21.973 -43.985 1.00 59.03 165 SER A CA 1
ATOM 1243 C C . SER A 1 165 ? -1.635 21.797 -43.398 1.00 59.03 165 SER A C 1
ATOM 1245 O O . SER A 1 165 ? -1.407 22.063 -42.215 1.00 59.03 165 SER A O 1
ATOM 1247 N N . GLN A 1 166 ? -0.647 21.395 -44.211 1.00 59.28 166 GLN A N 1
ATOM 1248 C CA . GLN A 1 166 ? 0.743 21.207 -43.750 1.00 59.28 166 GLN A CA 1
ATOM 1249 C C . GLN A 1 166 ? 1.325 22.418 -42.982 1.00 59.28 166 GLN A C 1
ATOM 1251 O O . GLN A 1 166 ? 2.219 22.237 -42.154 1.00 59.28 166 GLN A O 1
ATOM 1256 N N . ARG A 1 167 ? 0.812 23.641 -43.205 1.00 55.72 167 ARG A N 1
ATOM 1257 C CA . ARG A 1 167 ? 1.211 24.850 -42.462 1.00 55.72 167 ARG A CA 1
ATOM 1258 C C . ARG A 1 167 ? 0.743 24.854 -41.001 1.00 55.72 167 ARG A C 1
ATOM 1260 O O . ARG A 1 167 ? 1.485 25.326 -40.147 1.00 55.72 167 ARG A O 1
ATOM 1267 N N . GLU A 1 168 ? -0.428 24.299 -40.696 1.00 58.62 168 GLU A N 1
ATOM 1268 C CA . GLU A 1 168 ? -0.988 24.251 -39.333 1.00 58.62 168 GLU A CA 1
ATOM 1269 C C . GLU A 1 168 ? -0.431 23.085 -38.512 1.00 58.62 168 GLU A C 1
ATOM 1271 O O . GLU A 1 168 ? -0.266 23.206 -37.301 1.00 58.62 168 GLU A O 1
ATOM 1276 N N . ARG A 1 169 ? -0.013 21.991 -39.163 1.00 56.47 169 ARG A N 1
ATOM 1277 C CA . ARG A 1 169 ? 0.711 20.894 -38.493 1.00 56.47 169 ARG A CA 1
ATOM 1278 C C . ARG A 1 169 ? 2.015 21.364 -37.838 1.00 56.47 169 ARG A C 1
ATOM 1280 O O . ARG A 1 169 ? 2.385 20.858 -36.786 1.00 56.47 169 ARG A O 1
ATOM 1287 N N . ARG A 1 170 ? 2.675 22.382 -38.408 1.00 61.53 170 ARG A N 1
ATOM 1288 C CA . ARG A 1 170 ? 3.846 23.051 -37.805 1.00 61.53 170 ARG A CA 1
ATOM 1289 C C . ARG A 1 170 ? 3.515 23.877 -36.555 1.00 61.53 170 ARG A C 1
ATOM 1291 O O . ARG A 1 170 ? 4.434 24.236 -35.825 1.00 61.53 170 ARG A O 1
ATOM 1298 N N . ALA A 1 171 ? 2.243 24.198 -36.317 1.00 65.44 171 ALA A N 1
ATOM 1299 C CA . ALA A 1 171 ? 1.802 24.972 -35.160 1.00 65.44 171 ALA A CA 1
ATOM 1300 C C . ALA A 1 171 ? 1.425 24.098 -33.949 1.00 65.44 171 ALA A C 1
ATOM 1302 O O . ALA A 1 171 ? 1.290 24.635 -32.849 1.00 65.44 171 ALA A O 1
ATOM 1303 N N . MET A 1 172 ? 1.302 22.772 -34.108 1.00 66.81 172 MET A N 1
ATOM 1304 C CA . MET A 1 172 ? 1.097 21.868 -32.974 1.00 66.81 172 MET A CA 1
ATOM 1305 C C . MET A 1 172 ? 2.358 21.787 -32.119 1.00 66.81 172 MET A C 1
ATOM 1307 O O . MET A 1 172 ? 3.426 21.377 -32.572 1.00 66.81 172 MET A O 1
ATOM 1311 N N . ARG A 1 173 ? 2.220 22.182 -30.854 1.00 76.50 173 ARG A N 1
ATOM 1312 C CA . ARG A 1 173 ? 3.285 22.111 -29.859 1.00 76.50 173 ARG A CA 1
ATOM 1313 C C . ARG A 1 173 ? 2.906 21.071 -28.822 1.00 76.50 173 ARG A C 1
ATOM 1315 O O . ARG A 1 173 ? 2.041 21.309 -27.985 1.00 76.50 173 ARG A O 1
ATOM 1322 N N . PHE A 1 174 ? 3.568 19.924 -28.890 1.00 75.75 174 PHE A N 1
ATOM 1323 C CA . PHE A 1 174 ? 3.511 18.930 -27.833 1.00 75.75 174 PHE A CA 1
ATOM 1324 C C . PHE A 1 174 ? 4.453 19.368 -26.721 1.00 75.75 174 PHE A C 1
ATOM 1326 O O . PHE A 1 174 ? 5.673 19.330 -26.870 1.00 75.75 174 PHE A O 1
ATOM 1333 N N . PHE A 1 175 ? 3.877 19.812 -25.612 1.00 70.44 175 PHE A N 1
ATOM 1334 C CA . PHE A 1 175 ? 4.623 20.017 -24.383 1.00 70.44 175 PHE A CA 1
ATOM 1335 C C . PHE A 1 175 ? 4.617 18.701 -23.617 1.00 70.44 175 PHE A C 1
ATOM 1337 O O . PHE A 1 175 ? 3.708 18.428 -22.839 1.00 70.44 175 PHE A O 1
ATOM 1344 N N . GLN A 1 176 ? 5.610 17.859 -23.892 1.00 71.50 176 GLN A N 1
ATOM 1345 C CA . GLN A 1 176 ? 5.949 16.768 -22.988 1.00 71.50 176 GLN A CA 1
ATOM 1346 C C . GLN A 1 176 ? 6.941 17.295 -21.954 1.00 71.50 176 GLN A C 1
ATOM 1348 O O . GLN A 1 176 ? 7.822 18.093 -22.280 1.00 71.50 176 GLN A O 1
ATOM 1353 N N . GLY A 1 177 ? 6.729 16.918 -20.696 1.00 60.47 177 GLY A N 1
ATOM 1354 C CA . GLY A 1 177 ? 7.506 17.406 -19.568 1.00 60.47 177 GLY A CA 1
ATOM 1355 C C . GLY A 1 177 ? 8.970 17.001 -19.674 1.00 60.47 177 GLY A C 1
ATOM 1356 O O . GLY A 1 177 ? 9.321 15.893 -19.309 1.00 60.47 177 GLY A O 1
ATOM 1357 N N . GLU A 1 178 ? 9.791 17.929 -20.158 1.00 60.91 178 GLU A N 1
ATOM 1358 C CA . GLU A 1 178 ? 11.077 18.316 -19.581 1.00 60.91 178 GLU A CA 1
ATOM 1359 C C . GLU A 1 178 ? 11.437 19.687 -20.171 1.00 60.91 178 GLU A C 1
ATOM 1361 O O . GLU A 1 178 ? 11.971 19.821 -21.276 1.00 60.91 178 GLU A O 1
ATOM 1366 N N . SER A 1 179 ? 11.045 20.755 -19.473 1.00 45.09 179 SER A N 1
ATOM 1367 C CA . SER A 1 179 ? 11.352 22.122 -19.882 1.00 45.09 179 SER A CA 1
ATOM 1368 C C . SER A 1 179 ? 12.835 22.396 -19.651 1.00 45.09 179 SER A C 1
ATOM 1370 O O . SER A 1 179 ? 13.222 22.932 -18.614 1.00 45.09 179 SER A O 1
ATOM 1372 N N . ARG A 1 180 ? 13.681 22.067 -20.636 1.00 42.25 180 ARG A N 1
ATOM 1373 C CA . ARG A 1 180 ? 14.983 22.730 -20.771 1.00 42.25 180 ARG A CA 1
ATOM 1374 C C . ARG A 1 180 ? 14.723 24.231 -20.816 1.00 42.25 180 ARG A C 1
ATOM 1376 O O . ARG A 1 180 ? 14.266 24.751 -21.837 1.00 42.25 180 ARG A O 1
ATOM 1383 N N . CYS A 1 181 ? 15.026 24.926 -19.722 1.00 36.56 181 CYS A N 1
ATOM 1384 C CA . CYS A 1 181 ? 15.289 26.354 -19.763 1.00 36.56 181 CYS A CA 1
ATOM 1385 C C . CYS A 1 181 ? 16.338 26.574 -20.854 1.00 36.56 181 CYS A C 1
ATOM 1387 O O . CYS A 1 181 ? 17.485 26.154 -20.718 1.00 36.56 181 CYS A O 1
ATOM 1389 N N . ARG A 1 182 ? 15.941 27.201 -21.966 1.00 39.59 182 ARG A N 1
ATOM 1390 C CA . ARG A 1 182 ? 16.903 27.840 -22.859 1.00 39.59 182 ARG A CA 1
ATOM 1391 C C . ARG A 1 182 ? 17.551 28.959 -22.049 1.00 39.59 182 ARG A C 1
ATOM 1393 O O . ARG A 1 182 ? 17.005 30.053 -21.984 1.00 39.59 182 ARG A O 1
ATOM 1400 N N . THR A 1 183 ? 18.687 28.693 -21.417 1.00 40.06 183 THR A N 1
ATOM 1401 C CA . THR A 1 183 ? 19.642 29.754 -21.101 1.00 40.06 183 THR A CA 1
ATOM 1402 C C . THR A 1 183 ? 20.157 30.263 -22.441 1.00 40.06 183 THR A C 1
ATOM 1404 O O . THR A 1 183 ? 20.970 29.608 -23.093 1.00 40.06 183 THR A O 1
ATOM 1407 N N . GLY A 1 184 ? 19.565 31.360 -22.910 1.00 39.22 184 GLY A N 1
ATOM 1408 C CA . GLY A 1 184 ? 20.109 32.142 -24.008 1.00 39.22 184 GLY A CA 1
ATOM 1409 C C . GLY A 1 184 ? 21.380 32.835 -23.533 1.00 39.22 184 GLY A C 1
ATOM 1410 O O . GLY A 1 184 ? 21.369 33.472 -22.479 1.00 39.22 184 GLY A O 1
ATOM 1411 N N . LEU A 1 185 ? 22.450 32.631 -24.298 1.00 33.66 185 LEU A N 1
ATOM 1412 C CA . LEU A 1 185 ? 23.530 33.600 -24.471 1.00 33.66 185 LEU A CA 1
ATOM 1413 C C . LEU A 1 185 ? 22.975 34.898 -25.068 1.00 33.66 185 LEU A C 1
ATOM 1415 O O . LEU A 1 185 ? 22.024 34.792 -25.881 1.00 33.66 185 LEU A O 1
#

Foldseek 3Di:
DDPDDDDDPPPPDDPPPDDDPPPPDDPCPPPDPPPDDPVNVCVVVVVVCVVVVVVVPDDDPDDDDDDDPDDDPQADAPDWDWDWDWDADLNDTFIWIFIDHPPQTDFIWGDCVDPRAVTHDDPVSGCVSVVVVDPVPPPDPPPDPDPDDDDCVVVVVVVVVVPDDPVCVVVDDDDDDDDPDPPDD

Secondary structure (DSSP, 8-state):
--------------TT--S-TT-SS-TTSSSPPTT--HHHHHHHHHHHHHHHHHTT-PPPP-------SS--TT--TTSPEEEEEEEEETTEEEEEEEEEETTEEEEEEE-TTSTTTTT---HHHHHHHHHHH-TTS-SS---SS---SSSHHHHHHHHHHHHS-HHHHTT-----S--------

Sequence (185 aa):
MKPEKQIPITDHRSPITRANSSDEFAPGASEWPAGLSRREFLRLSGATLALAGLGACTKQPLEKIVPYVEQPEVVIPGKPLRFATATQFNGFGQGLLVTGYEGRPTKIEGNPTHPASLGATSVWAQADVLDLYELAYVVGSTGRRDAKISRCALVHLGPAESRQSQRERRAMRFFQGESRCRTGL